Protein AF-0000000080667801 (afdb_homodimer)

Foldseek 3Di:
DPPPPPPPPPPPPVPVLPQPPDDWDKDKDADPQAADAEEEEEEDPDDDPVVCVVVQHVCCVVVSHMYIYTDDPPPPPDDPPDPDDLVNLLSNVLSVLVVVCVVRVHQAHAYEAEASRLSSVVVQCPPPVRVSRHPHYHYDPPVPPPPPPDDD/DPPPPPPPPPPPPVPVLPQPPDDWDKDKDDDPQAADAEEEEEEDPPDDPVVCVVVQHVCCVVVSHMYIYTDDPPPPPDDPPDPDDLVNLLSNVLSVLVVVCVVRVHQAHAYEAEASRLSSVVVQCPPPVRVSRHDHYHYPPPVPPPPPPPDD

Radius of gyration: 24.2 Å; Cα contacts (8 Å, |Δi|>4): 519; chains: 2; bounding box: 59×119×54 Å

InterPro domains:
  IPR000073 Alpha/beta hydrolase fold-1 [PF00561] (38-138)
  IPR029058 Alpha/Beta hydrolase fold [G3DSA:3.40.50.1820] (22-151)
  IPR029058 Alpha/Beta hydrolase fold [SSF53474] (34-144)

pLDDT: mean 75.79, std 24.92, range [27.0, 98.62]

Organism: Caenorhabditis japonica (NCBI:txid281687)

Nearest PDB structures (foldseek):
  1q0z-assembly1_A  TM=7.698E-01  e=1.965E-04  Streptomyces purpurascens
  4g9e-assembly2_B  TM=6.525E-01  e=6.883E-04  Ochrobactrum sp. T63
  4i3f-assembly1_A  TM=6.743E-01  e=1.167E-03  Cycloclasticus sp. P1
  4g8b-assembly2_B  TM=6.983E-01  e=4.088E-03  Ochrobactrum sp. T63
  5f2h-assembly1_B  TM=5.928E-01  e=5.725E-02  Bacillus cereus ATCC 10987

Solvent-accessible surface area (backbone atoms only — not comparable to full-atom values): 17058 Å² total; per-residue (Å²): 136,84,82,76,80,74,75,77,75,72,74,73,69,74,66,73,75,70,52,43,88,55,62,58,44,24,42,37,25,50,41,82,77,39,45,74,65,30,37,39,37,30,57,30,90,79,66,56,67,68,55,48,51,52,51,37,45,52,48,18,64,74,69,36,13,35,22,36,37,48,46,64,79,66,67,55,84,58,76,76,63,70,87,73,50,55,70,57,52,23,44,40,47,49,23,45,50,54,31,51,27,63,46,69,70,34,81,36,29,30,41,34,12,28,39,62,17,22,56,23,48,49,55,35,57,70,33,79,92,49,30,75,42,50,72,44,81,45,73,44,65,61,70,73,67,82,65,81,72,75,79,127,136,85,80,76,78,73,75,77,74,72,74,71,68,75,66,72,74,69,51,42,88,53,64,58,45,21,42,38,24,51,41,81,76,40,45,74,64,31,37,37,37,30,56,30,89,80,67,55,67,70,56,48,50,54,52,36,45,52,48,18,66,75,70,35,13,34,23,36,37,48,47,64,80,65,67,55,85,57,76,76,62,70,86,74,51,55,70,56,52,22,43,40,47,48,24,46,49,52,29,52,26,61,46,70,69,35,82,36,30,30,42,34,12,27,38,62,17,20,55,22,49,48,55,35,57,69,32,78,93,49,29,76,43,51,73,44,82,46,73,41,68,59,69,73,66,82,64,78,73,73,78,126

Structure (mmCIF, N/CA/C/O backbone):
data_AF-0000000080667801-model_v1
#
loop_
_entity.id
_entity.type
_entity.pdbx_description
1 polymer 'AB hydrolase-1 domain-containing protein'
#
loop_
_atom_site.group_PDB
_atom_site.id
_atom_site.type_symbol
_atom_site.label_atom_id
_atom_site.label_alt_id
_atom_site.label_comp_id
_atom_site.label_asym_id
_atom_site.label_entity_id
_atom_site.label_seq_id
_atom_site.pdbx_PDB_ins_code
_atom_site.Cartn_x
_atom_site.Cartn_y
_atom_site.Cartn_z
_atom_site.occupancy
_atom_site.B_iso_or_equiv
_atom_site.auth_seq_id
_atom_site.auth_comp_id
_atom_site.auth_asym_id
_atom_site.auth_atom_id
_atom_site.pdbx_PDB_model_num
ATOM 1 N N . MET A 1 1 ? -39.688 53.406 8.328 1 28.39 1 MET A N 1
ATOM 2 C CA . MET A 1 1 ? -38.938 53.062 7.129 1 28.39 1 MET A CA 1
ATOM 3 C C . MET A 1 1 ? -38.062 51.812 7.379 1 28.39 1 MET A C 1
ATOM 5 O O . MET A 1 1 ? -37.125 51.844 8.141 1 28.39 1 MET A O 1
ATOM 9 N N . ASN A 1 2 ? -38.656 50.5 7.465 1 28 2 ASN A N 1
ATOM 10 C CA . ASN A 1 2 ? -38.375 49.156 7.902 1 28 2 ASN A CA 1
ATOM 11 C C . ASN A 1 2 ? -37.344 48.469 7.02 1 28 2 ASN A C 1
ATOM 13 O O . ASN A 1 2 ? -37.594 48.188 5.852 1 28 2 ASN A O 1
ATOM 17 N N . SER A 1 3 ? -36.031 48.969 6.973 1 34.16 3 SER A N 1
ATOM 18 C CA . SER A 1 3 ? -34.938 48.562 6.117 1 34.16 3 SER A CA 1
ATOM 19 C C . SER A 1 3 ? -34.75 47.031 6.145 1 34.16 3 SER A C 1
ATOM 21 O O . SER A 1 3 ? -34.656 46.438 7.215 1 34.16 3 SER A O 1
ATOM 23 N N . GLY A 1 4 ? -35.406 46.219 5.266 1 29.61 4 GLY A N 1
ATOM 24 C CA . GLY A 1 4 ? -35.438 44.812 4.93 1 29.61 4 GLY A CA 1
ATOM 25 C C . GLY A 1 4 ? -34.062 44.219 4.742 1 29.61 4 GLY A C 1
ATOM 26 O O . GLY A 1 4 ? -33.344 44.594 3.834 1 29.61 4 GLY A O 1
ATOM 27 N N . PHE A 1 5 ? -33.281 43.875 5.816 1 30.36 5 PHE A N 1
ATOM 28 C CA . PHE A 1 5 ? -32 43.188 5.871 1 30.36 5 PHE A CA 1
ATOM 29 C C . PHE A 1 5 ? -32.031 41.969 4.961 1 30.36 5 PHE A C 1
ATOM 31 O O . PHE A 1 5 ? -32.688 40.969 5.258 1 30.36 5 PHE A O 1
ATOM 38 N N . LEU A 1 6 ? -32.156 42.125 3.631 1 29.33 6 LEU A N 1
ATOM 39 C CA . LEU A 1 6 ? -32.031 41.062 2.639 1 29.33 6 LEU A CA 1
ATOM 40 C C . LEU A 1 6 ? -30.797 40.219 2.91 1 29.33 6 LEU A C 1
ATOM 42 O O . LEU A 1 6 ? -29.672 40.688 2.818 1 29.33 6 LEU A O 1
ATOM 46 N N . LYS A 1 7 ? -30.906 39.281 3.879 1 28.34 7 LYS A N 1
ATOM 47 C CA . LYS A 1 7 ? -29.969 38.219 4.172 1 28.34 7 LYS A CA 1
ATOM 48 C C . LYS A 1 7 ? -29.5 37.531 2.891 1 28.34 7 LYS A C 1
ATOM 50 O O . LYS A 1 7 ? -30.328 37 2.135 1 28.34 7 LYS A O 1
ATOM 55 N N . PHE A 1 8 ? -28.547 38.062 2.121 1 28.03 8 PHE A N 1
ATOM 56 C CA . PHE A 1 8 ? -27.812 37.375 1.062 1 28.03 8 PHE A CA 1
ATOM 57 C C . PHE A 1 8 ? -27.438 35.969 1.498 1 28.03 8 PHE A C 1
ATOM 59 O O . PHE A 1 8 ? -26.578 35.781 2.369 1 28.03 8 PHE A O 1
ATOM 66 N N . ALA A 1 9 ? -28.312 35 1.589 1 27.8 9 ALA A N 1
ATOM 67 C CA . ALA A 1 9 ? -28.062 33.562 1.711 1 27.8 9 ALA A CA 1
ATOM 68 C C . ALA A 1 9 ? -26.953 33.125 0.754 1 27.8 9 ALA A C 1
ATOM 70 O O . ALA A 1 9 ? -27.109 33.219 -0.466 1 27.8 9 ALA A O 1
ATOM 71 N N . LYS A 1 10 ? -25.719 33.5 1.016 1 31.14 10 LYS A N 1
ATOM 72 C CA . LYS A 1 10 ? -24.578 32.906 0.325 1 31.14 10 LYS A CA 1
ATOM 73 C C . LYS A 1 10 ? -24.828 31.438 0.009 1 31.14 10 LYS A C 1
ATOM 75 O O . LYS A 1 10 ? -25.188 30.656 0.891 1 31.14 10 LYS A O 1
ATOM 80 N N . ARG A 1 11 ? -25.328 31.109 -1.112 1 29.7 11 ARG A N 1
ATOM 81 C CA . ARG A 1 11 ? -25.344 29.781 -1.724 1 29.7 11 ARG A CA 1
ATOM 82 C C . ARG A 1 11 ? -24.078 29 -1.395 1 29.7 11 ARG A C 1
ATOM 84 O O . ARG A 1 11 ? -22.984 29.391 -1.82 1 29.7 11 ARG A O 1
ATOM 91 N N . LEU A 1 12 ? -23.859 28.609 -0.179 1 32.84 12 LEU A N 1
ATOM 92 C CA . LEU A 1 12 ? -22.859 27.594 0.093 1 32.84 12 LEU A CA 1
ATOM 93 C C . LEU A 1 12 ? -22.828 26.547 -1.019 1 32.84 12 LEU A C 1
ATOM 95 O O . LEU A 1 12 ? -23.781 25.781 -1.187 1 32.84 12 LEU A O 1
ATOM 99 N N . SER A 1 13 ? -22.531 27.016 -2.25 1 32.41 13 SER A N 1
ATOM 100 C CA . SER A 1 13 ? -22.219 26.016 -3.26 1 32.41 13 SER A CA 1
ATOM 101 C C . SER A 1 13 ? -21.594 24.766 -2.629 1 32.41 13 SER A C 1
ATOM 103 O O . SER A 1 13 ? -20.609 24.875 -1.889 1 32.41 13 SER A O 1
ATOM 105 N N . SER A 1 14 ? -22.328 23.922 -2.166 1 34.75 14 SER A N 1
ATOM 106 C CA . SER A 1 14 ? -21.938 22.547 -1.864 1 34.75 14 SER A CA 1
ATOM 107 C C . SER A 1 14 ? -20.875 22.062 -2.828 1 34.75 14 SER A C 1
ATOM 109 O O . SER A 1 14 ? -21.156 21.766 -3.99 1 34.75 14 SER A O 1
ATOM 111 N N . THR A 1 15 ? -19.812 22.844 -3.125 1 33.62 15 THR A N 1
ATOM 112 C CA . THR A 1 15 ? -18.688 22.234 -3.824 1 33.62 15 THR A CA 1
ATOM 113 C C . THR A 1 15 ? -18.516 20.781 -3.406 1 33.62 15 THR A C 1
ATOM 115 O O . THR A 1 15 ? -18.312 20.484 -2.227 1 33.62 15 THR A O 1
ATOM 118 N N . SER A 1 16 ? -19.359 19.953 -3.818 1 37.72 16 SER A N 1
ATOM 119 C CA . SER A 1 16 ? -19.109 18.516 -3.818 1 37.72 16 SER A CA 1
ATOM 120 C C . SER A 1 16 ? -17.609 18.234 -3.859 1 37.72 16 SER A C 1
ATOM 122 O O . SER A 1 16 ? -16.922 18.609 -4.812 1 37.72 16 SER A O 1
ATOM 124 N N . ASN A 1 17 ? -16.844 18.641 -2.803 1 41.16 17 ASN A N 1
ATOM 125 C CA . ASN A 1 17 ? -15.422 18.484 -2.557 1 41.16 17 ASN A CA 1
ATOM 126 C C . ASN A 1 17 ? -14.844 17.297 -3.336 1 41.16 17 ASN A C 1
ATOM 128 O O . ASN A 1 17 ? -15.141 16.141 -3.021 1 41.16 17 ASN A O 1
ATOM 132 N N . CYS A 1 18 ? -14.875 17.375 -4.648 1 39.19 18 CYS A N 1
ATOM 133 C CA . CYS A 1 18 ? -14.195 16.453 -5.551 1 39.19 18 CYS A CA 1
ATOM 134 C C . CYS A 1 18 ? -12.875 15.984 -4.953 1 39.19 18 CYS A C 1
ATOM 136 O O . CYS A 1 18 ? -11.898 16.734 -4.93 1 39.19 18 CYS A O 1
ATOM 138 N N . ALA A 1 19 ? -12.984 15.344 -3.812 1 47.56 19 ALA A N 1
ATOM 139 C CA . ALA A 1 19 ? -11.766 14.688 -3.352 1 47.56 19 ALA A CA 1
ATOM 140 C C . ALA A 1 19 ? -10.828 14.391 -4.52 1 47.56 19 ALA A C 1
ATOM 142 O O . ALA A 1 19 ? -11.281 14.07 -5.621 1 47.56 19 ALA A O 1
ATOM 143 N N . SER A 1 20 ? -9.68 15.164 -4.539 1 52.84 20 SER A N 1
ATOM 144 C CA . SER A 1 20 ? -8.641 14.938 -5.535 1 52.84 20 SER A CA 1
ATOM 145 C C . SER A 1 20 ? -8.633 13.484 -6.004 1 52.84 20 SER A C 1
ATOM 147 O O . SER A 1 20 ? -8.82 12.57 -5.199 1 52.84 20 SER A O 1
ATOM 149 N N . SER A 1 21 ? -9.078 13.242 -7.277 1 62.69 21 SER A N 1
ATOM 150 C CA . SER A 1 21 ? -8.969 11.977 -8 1 62.69 21 SER A CA 1
ATOM 151 C C . SER A 1 21 ? -7.523 11.492 -8.047 1 62.69 21 SER A C 1
ATOM 153 O O . SER A 1 21 ? -7.23 10.453 -8.648 1 62.69 21 SER A O 1
ATOM 155 N N . MET A 1 22 ? -6.648 12.297 -7.234 1 74.75 22 MET A N 1
ATOM 156 C CA . MET A 1 22 ? -5.23 11.969 -7.352 1 74.75 22 MET A CA 1
ATOM 157 C C . MET A 1 22 ? -4.918 10.656 -6.645 1 74.75 22 MET A C 1
ATOM 159 O O . MET A 1 22 ? -5.387 10.422 -5.531 1 74.75 22 MET A O 1
ATOM 163 N N . MET A 1 23 ? -4.23 9.883 -7.344 1 84.06 23 MET A N 1
ATOM 164 C CA . MET A 1 23 ? -3.746 8.625 -6.785 1 84.06 23 MET A CA 1
ATOM 165 C C . MET A 1 23 ? -2.336 8.781 -6.227 1 84.06 23 MET A C 1
ATOM 167 O O . MET A 1 23 ? -1.404 9.102 -6.969 1 84.06 23 MET A O 1
ATOM 171 N N . LEU A 1 24 ? -2.266 8.664 -4.938 1 86.25 24 LEU A N 1
ATOM 172 C CA . LEU A 1 24 ? -0.949 8.734 -4.312 1 86.25 24 LEU A CA 1
ATOM 173 C C . LEU A 1 24 ? -0.361 7.34 -4.121 1 86.25 24 LEU A C 1
ATOM 175 O O . LEU A 1 24 ? -0.959 6.496 -3.451 1 86.25 24 LEU A O 1
ATOM 179 N N . ALA A 1 25 ? 0.766 7.199 -4.723 1 88.56 25 ALA A N 1
ATOM 180 C CA . ALA A 1 25 ? 1.498 5.965 -4.449 1 88.56 25 ALA A CA 1
ATOM 181 C C . ALA A 1 25 ? 1.886 5.871 -2.979 1 88.56 25 ALA A C 1
ATOM 183 O O . ALA A 1 25 ? 2.162 6.887 -2.338 1 88.56 25 ALA A O 1
ATOM 184 N N . ASN A 1 26 ? 1.878 4.637 -2.516 1 91.5 26 ASN A N 1
ATOM 185 C CA . ASN A 1 26 ? 2.197 4.469 -1.103 1 91.5 26 ASN A CA 1
ATOM 186 C C . ASN A 1 26 ? 2.799 3.094 -0.821 1 91.5 26 ASN A C 1
ATOM 188 O O . ASN A 1 26 ? 2.473 2.119 -1.5 1 91.5 26 ASN A O 1
ATOM 192 N N . LEU A 1 27 ? 3.666 3.111 0.13 1 92 27 LEU A N 1
ATOM 193 C CA . LEU A 1 27 ? 4.082 1.852 0.734 1 92 27 LEU A CA 1
ATOM 194 C C . LEU A 1 27 ? 3.084 1.402 1.797 1 92 27 LEU A C 1
ATOM 196 O O . LEU A 1 27 ? 2.76 2.164 2.711 1 92 27 LEU A O 1
ATOM 200 N N . THR A 1 28 ? 2.615 0.18 1.631 1 95.69 28 THR A N 1
ATOM 201 C CA . THR A 1 28 ? 1.597 -0.337 2.539 1 95.69 28 THR A CA 1
ATOM 202 C C . THR A 1 28 ? 2.119 -1.55 3.303 1 95.69 28 THR A C 1
ATOM 204 O O . THR A 1 28 ? 2.793 -2.408 2.729 1 95.69 28 THR A O 1
ATOM 207 N N . PHE A 1 29 ? 1.73 -1.594 4.613 1 95.12 29 PHE A N 1
ATOM 208 C CA . PHE A 1 29 ? 2.094 -2.674 5.523 1 95.12 29 PHE A CA 1
ATOM 209 C C . PHE A 1 29 ? 0.868 -3.186 6.27 1 95.12 29 PHE A C 1
ATOM 211 O O . PHE A 1 29 ? 0.166 -2.414 6.926 1 95.12 29 PHE A O 1
ATOM 218 N N . GLY A 1 30 ? 0.629 -4.477 6.145 1 94.19 30 GLY A N 1
ATOM 219 C CA . GLY A 1 30 ? -0.473 -5.133 6.828 1 94.19 30 GLY A CA 1
ATOM 220 C C . GLY A 1 30 ? -0.584 -6.609 6.492 1 94.19 30 GLY A C 1
ATOM 221 O O . GLY A 1 30 ? 0.087 -7.098 5.582 1 94.19 30 GLY A O 1
ATOM 222 N N . ASN A 1 31 ? -1.318 -7.27 7.273 1 93.75 31 ASN A N 1
ATOM 223 C CA . ASN A 1 31 ? -1.649 -8.672 7.047 1 93.75 31 ASN A CA 1
ATOM 224 C C . ASN A 1 31 ? -3.025 -9.023 7.609 1 93.75 31 ASN A C 1
ATOM 226 O O . ASN A 1 31 ? -3.795 -8.133 7.973 1 93.75 31 ASN A O 1
ATOM 230 N N . MET A 1 32 ? -3.318 -10.312 7.648 1 93.62 32 MET A N 1
ATOM 231 C CA . MET A 1 32 ? -4.656 -10.773 8.008 1 93.62 32 MET A CA 1
ATOM 232 C C . MET A 1 32 ? -4.988 -10.406 9.445 1 93.62 32 MET A C 1
ATOM 234 O O . MET A 1 32 ? -6.16 -10.367 9.828 1 93.62 32 MET A O 1
ATOM 238 N N . ARG A 1 33 ? -3.971 -10.148 10.195 1 93.25 33 ARG A N 1
ATOM 239 C CA . ARG A 1 33 ? -4.188 -9.883 11.609 1 93.25 33 ARG A CA 1
ATOM 240 C C . ARG A 1 33 ? -4.289 -8.391 11.883 1 93.25 33 ARG A C 1
ATOM 242 O O . ARG A 1 33 ? -4.641 -7.973 12.992 1 93.25 33 ARG A O 1
ATOM 249 N N . SER A 1 34 ? -3.889 -7.594 10.898 1 95.56 34 SER A N 1
ATOM 250 C CA . SER A 1 34 ? -3.943 -6.148 11.078 1 95.56 34 SER A CA 1
ATOM 251 C C . SER A 1 34 ? -5.375 -5.672 11.305 1 95.56 34 SER A C 1
ATOM 253 O O . SER A 1 34 ? -6.281 -6.055 10.562 1 95.56 34 SER A O 1
ATOM 255 N N . SER A 1 35 ? -5.566 -4.863 12.328 1 95.44 35 SER A N 1
ATOM 256 C CA . SER A 1 35 ? -6.883 -4.32 12.656 1 95.44 35 SER A CA 1
ATOM 257 C C . SER A 1 35 ? -6.766 -2.977 13.375 1 95.44 35 SER A C 1
ATOM 259 O O . SER A 1 35 ? -5.664 -2.557 13.734 1 95.44 35 SER A O 1
ATOM 261 N N . GLY A 1 36 ? -7.891 -2.305 13.469 1 96.62 36 GLY A N 1
ATOM 262 C CA . GLY A 1 36 ? -7.918 -1.048 14.203 1 96.62 36 GLY A CA 1
ATOM 263 C C . GLY A 1 36 ? -7.598 0.154 13.336 1 96.62 36 GLY A C 1
ATOM 264 O O . GLY A 1 36 ? -7.5 0.035 12.109 1 96.62 36 GLY A O 1
ATOM 265 N N . THR A 1 37 ? -7.492 1.35 13.984 1 98.44 37 THR A N 1
ATOM 266 C CA . THR A 1 37 ? -7.273 2.609 13.281 1 98.44 37 THR A CA 1
ATOM 267 C C . THR A 1 37 ? -5.93 2.6 12.555 1 98.44 37 THR A C 1
ATOM 269 O O . THR A 1 37 ? -4.883 2.439 13.18 1 98.44 37 THR A O 1
ATOM 272 N N . PRO A 1 38 ? -5.953 2.75 11.227 1 98.56 38 PRO A N 1
ATOM 273 C CA . PRO A 1 38 ? -4.691 2.736 10.477 1 98.56 38 PRO A CA 1
ATOM 274 C C . PRO A 1 38 ? -3.832 3.969 10.75 1 98.56 38 PRO A C 1
ATOM 276 O O . PRO A 1 38 ? -4.336 4.977 11.258 1 98.56 38 PRO A O 1
ATOM 279 N N . LEU A 1 39 ? -2.547 3.816 10.445 1 98.56 39 LEU A N 1
ATOM 280 C CA . LEU A 1 39 ? -1.574 4.898 10.562 1 98.56 39 LEU A CA 1
ATOM 281 C C . LEU A 1 39 ? -1.059 5.316 9.188 1 98.56 39 LEU A C 1
ATOM 283 O O . LEU A 1 39 ? -0.626 4.477 8.398 1 98.56 39 LEU A O 1
ATOM 287 N N . ILE A 1 40 ? -1.18 6.559 8.898 1 97.5 40 ILE A N 1
ATOM 288 C CA . ILE A 1 40 ? -0.621 7.125 7.68 1 97.5 40 ILE A CA 1
ATOM 289 C C . ILE A 1 40 ? 0.622 7.949 8.008 1 97.5 40 ILE A C 1
ATOM 291 O O . ILE A 1 40 ? 0.573 8.844 8.859 1 97.5 40 ILE A O 1
ATOM 295 N N . LEU A 1 41 ? 1.717 7.586 7.348 1 95 41 LEU A N 1
ATOM 296 C CA . LEU A 1 41 ? 2.977 8.312 7.453 1 95 41 LEU A CA 1
ATOM 297 C C . LEU A 1 41 ? 3.182 9.227 6.25 1 95 41 LEU A C 1
ATOM 299 O O . LEU A 1 41 ? 3.215 8.766 5.109 1 95 41 LEU A O 1
ATOM 303 N N . VAL A 1 42 ? 3.279 10.477 6.492 1 92.19 42 VAL A N 1
ATOM 304 C CA . VAL A 1 42 ? 3.559 11.469 5.457 1 92.19 42 VAL A CA 1
ATOM 305 C C . VAL A 1 42 ? 4.988 11.984 5.609 1 92.19 42 VAL A C 1
ATOM 307 O O . VAL A 1 42 ? 5.25 12.859 6.445 1 92.19 42 VAL A O 1
ATOM 310 N N . PRO A 1 43 ? 5.773 11.383 4.758 1 85.75 43 PRO A N 1
ATOM 311 C CA . PRO A 1 43 ? 7.188 11.719 4.934 1 85.75 43 PRO A CA 1
ATOM 312 C C . PRO A 1 43 ? 7.527 13.117 4.426 1 85.75 43 PRO A C 1
ATOM 314 O O . PRO A 1 43 ? 6.758 13.703 3.664 1 85.75 43 PRO A O 1
ATOM 317 N N . GLY A 1 44 ? 8.617 13.68 4.973 1 77.31 44 GLY A N 1
ATOM 318 C CA . GLY A 1 44 ? 9.188 14.891 4.41 1 77.31 44 GLY A CA 1
ATOM 319 C C . GLY A 1 44 ? 10.078 14.625 3.213 1 77.31 44 GLY A C 1
ATOM 320 O O . GLY A 1 44 ? 9.984 13.57 2.582 1 77.31 44 GLY A O 1
ATOM 321 N N . LEU A 1 45 ? 10.75 15.625 2.684 1 62.91 45 LEU A N 1
ATOM 322 C CA . LEU A 1 45 ? 11.578 15.602 1.484 1 62.91 45 LEU A CA 1
ATOM 323 C C . LEU A 1 45 ? 12.75 14.641 1.653 1 62.91 45 LEU A C 1
ATOM 325 O O . LEU A 1 45 ? 13.25 14.086 0.672 1 62.91 45 LEU A O 1
ATOM 329 N N . PHE A 1 46 ? 13.211 14.344 2.844 1 58.47 46 PHE A N 1
ATOM 330 C CA . PHE A 1 46 ? 14.531 13.727 2.945 1 58.47 46 PHE A CA 1
ATOM 331 C C . PHE A 1 46 ? 14.414 12.273 3.385 1 58.47 46 PHE A C 1
ATOM 333 O O . PHE A 1 46 ? 15.43 11.586 3.537 1 58.47 46 PHE A O 1
ATOM 340 N N . GLY A 1 47 ? 13.297 11.695 3.434 1 59 47 GLY A N 1
ATOM 341 C CA . GLY A 1 47 ? 13.32 10.305 3.857 1 59 47 GLY A CA 1
ATOM 342 C C . GLY A 1 47 ? 13.5 9.336 2.707 1 59 47 GLY A C 1
ATOM 343 O O . GLY A 1 47 ? 12.953 9.539 1.623 1 59 47 GLY A O 1
ATOM 344 N N . THR A 1 48 ? 14.617 8.375 2.912 1 63.91 48 THR A N 1
ATOM 345 C CA . THR A 1 48 ? 14.789 7.336 1.898 1 63.91 48 THR A CA 1
ATOM 346 C C . THR A 1 48 ? 13.688 6.285 2.012 1 63.91 48 THR A C 1
ATOM 348 O O . THR A 1 48 ? 13.156 6.051 3.1 1 63.91 48 THR A O 1
ATOM 351 N N . LYS A 1 49 ? 13.32 5.746 0.929 1 67 49 LYS A N 1
ATOM 352 C CA . LYS A 1 49 ? 12.312 4.699 0.827 1 67 49 LYS A CA 1
ATOM 353 C C . LYS A 1 49 ? 12.648 3.527 1.747 1 67 49 LYS A C 1
ATOM 355 O O . LYS A 1 49 ? 11.758 2.979 2.406 1 67 49 LYS A O 1
ATOM 360 N N . GLU A 1 50 ? 13.875 3.156 1.798 1 70.56 50 GLU A N 1
ATOM 361 C CA . GLU A 1 50 ? 14.312 2.029 2.615 1 70.56 50 GLU A CA 1
ATOM 362 C C . GLU A 1 50 ? 14.016 2.271 4.094 1 70.56 50 GLU A C 1
ATOM 364 O O . GLU A 1 50 ? 13.641 1.345 4.816 1 70.56 50 GLU A O 1
ATOM 369 N N . ASN A 1 51 ? 14.156 3.475 4.422 1 78 51 ASN A N 1
ATOM 370 C CA . ASN A 1 51 ? 13.883 3.818 5.812 1 78 51 ASN A CA 1
ATOM 371 C C . ASN A 1 51 ? 12.398 3.691 6.141 1 78 51 ASN A C 1
ATOM 373 O O . ASN A 1 51 ? 12.031 3.154 7.188 1 78 51 ASN A O 1
ATOM 377 N N . TRP A 1 52 ? 11.68 3.996 5.184 1 81.5 52 TRP A N 1
ATOM 378 C CA . TRP A 1 52 ? 10.242 3.973 5.445 1 81.5 52 TRP A CA 1
ATOM 379 C C . TRP A 1 52 ? 9.703 2.545 5.426 1 81.5 52 TRP A C 1
ATOM 381 O O . TRP A 1 52 ? 8.758 2.223 6.145 1 81.5 52 TRP A O 1
ATOM 391 N N . ILE A 1 53 ? 10.391 1.729 4.695 1 83.06 53 ILE A N 1
ATOM 392 C CA . ILE A 1 53 ? 9.992 0.326 4.699 1 83.06 53 ILE A CA 1
ATOM 393 C C . ILE A 1 53 ? 10.242 -0.278 6.078 1 83.06 53 ILE A C 1
ATOM 395 O O . ILE A 1 53 ? 9.367 -0.932 6.648 1 83.06 53 ILE A O 1
ATOM 399 N N . ARG A 1 54 ? 11.383 -0.028 6.574 1 85.88 54 ARG A N 1
ATOM 400 C CA . ARG A 1 54 ? 11.711 -0.566 7.891 1 85.88 54 ARG A CA 1
ATOM 401 C C . ARG A 1 54 ? 10.781 -0.005 8.961 1 85.88 54 ARG A C 1
ATOM 403 O O . ARG A 1 54 ? 10.219 -0.757 9.758 1 85.88 54 ARG A O 1
ATOM 410 N N . VAL A 1 55 ? 10.664 1.233 9.008 1 89.12 55 VAL A N 1
ATOM 411 C CA . VAL A 1 55 ? 9.852 1.916 10.008 1 89.12 55 VAL A CA 1
ATOM 412 C C . VAL A 1 55 ? 8.391 1.479 9.875 1 89.12 55 VAL A C 1
ATOM 414 O O . VAL A 1 55 ? 7.742 1.161 10.875 1 89.12 55 VAL A O 1
ATOM 417 N N . GLY A 1 56 ? 7.887 1.458 8.625 1 92.81 56 GLY A N 1
ATOM 418 C CA . GLY A 1 56 ? 6.504 1.067 8.391 1 92.81 56 GLY A CA 1
ATOM 419 C C . GLY A 1 56 ? 6.199 -0.347 8.844 1 92.81 56 GLY A C 1
ATOM 420 O O . GLY A 1 56 ? 5.176 -0.591 9.484 1 92.81 56 GLY A O 1
ATOM 421 N N . LYS A 1 57 ? 7.094 -1.187 8.531 1 90.56 57 LYS A N 1
ATOM 422 C CA . LYS A 1 57 ? 6.926 -2.582 8.922 1 90.56 57 LYS A CA 1
ATOM 423 C C . LYS A 1 57 ? 6.918 -2.729 10.438 1 90.56 57 LYS A C 1
ATOM 425 O O . LYS A 1 57 ? 6.051 -3.398 11 1 90.56 57 LYS A O 1
ATOM 430 N N . GLU A 1 58 ? 7.891 -2.133 11.062 1 93 58 GLU A N 1
ATOM 431 C CA . GLU A 1 58 ? 8.008 -2.209 12.516 1 93 58 GLU A CA 1
ATOM 432 C C . GLU A 1 58 ? 6.777 -1.621 13.203 1 93 58 GLU A C 1
ATOM 434 O O . GLU A 1 58 ? 6.246 -2.207 14.148 1 93 58 GLU A O 1
ATOM 439 N N . LEU A 1 59 ? 6.316 -0.548 12.758 1 95.75 59 LEU A N 1
ATOM 440 C CA . LEU A 1 59 ? 5.152 0.099 13.352 1 95.75 59 LEU A CA 1
ATOM 441 C C . LEU A 1 59 ? 3.904 -0.757 13.172 1 95.75 59 LEU A C 1
ATOM 443 O O . LEU A 1 59 ? 3.098 -0.889 14.094 1 95.75 59 LEU A O 1
ATOM 447 N N . SER A 1 60 ? 3.752 -1.274 11.961 1 96.25 60 SER A N 1
ATOM 448 C CA . SER A 1 60 ? 2.594 -2.123 11.711 1 96.25 60 SER A CA 1
ATOM 449 C C . SER A 1 60 ? 2.584 -3.338 12.633 1 96.25 60 SER A C 1
ATOM 451 O O . SER A 1 60 ? 1.541 -3.697 13.18 1 96.25 60 SER A O 1
ATOM 453 N N . GLN A 1 61 ? 3.74 -3.895 12.82 1 93.25 61 GLN A N 1
ATOM 454 C CA . GLN A 1 61 ? 3.861 -5.07 13.68 1 93.25 61 GLN A CA 1
ATOM 455 C C . GLN A 1 61 ? 3.609 -4.715 15.141 1 93.25 61 GLN A C 1
ATOM 457 O O . GLN A 1 61 ? 2.893 -5.434 15.844 1 93.25 61 GLN A O 1
ATOM 462 N N . ARG A 1 62 ? 4.145 -3.637 15.594 1 95.19 62 ARG A N 1
ATOM 463 C CA . ARG A 1 62 ? 4.047 -3.248 17 1 95.19 62 ARG A CA 1
ATOM 464 C C . ARG A 1 62 ? 2.641 -2.77 17.344 1 95.19 62 ARG A C 1
ATOM 466 O O . ARG A 1 62 ? 2.121 -3.066 18.422 1 95.19 62 ARG A O 1
ATOM 473 N N . LEU A 1 63 ? 2.023 -2.061 16.453 1 96.38 63 LEU A N 1
ATOM 474 C CA . LEU A 1 63 ? 0.729 -1.451 16.734 1 96.38 63 LEU A CA 1
ATOM 475 C C . LEU A 1 63 ? -0.409 -2.398 16.375 1 96.38 63 LEU A C 1
ATOM 477 O O . LEU A 1 63 ? -1.549 -2.199 16.797 1 96.38 63 LEU A O 1
ATOM 481 N N . GLY A 1 64 ? -0.112 -3.361 15.469 1 96.06 64 GLY A N 1
ATOM 482 C CA . GLY A 1 64 ? -1.127 -4.312 15.047 1 96.06 64 GLY A CA 1
ATOM 483 C C . GLY A 1 64 ? -2.127 -3.725 14.07 1 96.06 64 GLY A C 1
ATOM 484 O O . GLY A 1 64 ? -3.227 -4.254 13.906 1 96.06 64 GLY A O 1
ATOM 485 N N . CYS A 1 65 ? -1.859 -2.645 13.477 1 97.5 65 CYS A N 1
ATOM 486 C CA . CYS A 1 65 ? -2.73 -1.98 12.508 1 97.5 65 CYS A CA 1
ATOM 487 C C . CYS A 1 65 ? -2.035 -1.829 11.164 1 97.5 65 CYS A C 1
ATOM 489 O O . CYS A 1 65 ? -0.828 -2.057 11.055 1 97.5 65 CYS A O 1
ATOM 491 N N . MET A 1 66 ? -2.818 -1.534 10.117 1 97.75 66 MET A N 1
ATOM 492 C CA . MET A 1 66 ? -2.219 -1.229 8.82 1 97.75 66 MET A CA 1
ATOM 493 C C . MET A 1 66 ? -1.49 0.111 8.859 1 97.75 66 MET A C 1
ATOM 495 O O . MET A 1 66 ? -1.946 1.051 9.516 1 97.75 66 MET A O 1
ATOM 499 N N . VAL A 1 67 ? -0.351 0.173 8.195 1 97.81 67 VAL A N 1
ATOM 500 C CA . VAL A 1 67 ? 0.441 1.393 8.078 1 97.81 67 VAL A CA 1
ATOM 501 C C . VAL A 1 67 ? 0.642 1.734 6.602 1 97.81 67 VAL A C 1
ATOM 503 O O . VAL A 1 67 ? 0.94 0.855 5.789 1 97.81 67 VAL A O 1
ATOM 506 N N . PHE A 1 68 ? 0.416 2.961 6.266 1 96.56 68 PHE A N 1
ATOM 507 C CA . PHE A 1 68 ? 0.578 3.504 4.922 1 96.56 68 PHE A CA 1
ATOM 508 C C . PHE A 1 68 ? 1.617 4.617 4.906 1 96.56 68 PHE A C 1
ATOM 510 O O . PHE A 1 68 ? 1.477 5.613 5.621 1 96.56 68 PHE A O 1
ATOM 517 N N . ALA A 1 69 ? 2.682 4.5 4.172 1 93.81 69 ALA A N 1
ATOM 518 C CA . ALA A 1 69 ? 3.643 5.578 3.953 1 93.81 69 ALA A CA 1
ATOM 519 C C . ALA A 1 69 ? 3.469 6.195 2.568 1 93.81 69 ALA A C 1
ATOM 521 O O . ALA A 1 69 ? 3.756 5.555 1.555 1 93.81 69 ALA A O 1
ATOM 522 N N . VAL A 1 70 ? 3.047 7.441 2.539 1 91.88 70 VAL A N 1
ATOM 523 C CA . VAL A 1 70 ? 2.74 8.117 1.282 1 91.88 70 VAL A CA 1
ATOM 524 C C . VAL A 1 70 ? 4.035 8.516 0.579 1 91.88 70 VAL A C 1
ATOM 526 O O . VAL A 1 70 ? 4.969 9.008 1.217 1 91.88 70 VAL A O 1
ATOM 529 N N . GLU A 1 71 ? 4.031 8.141 -0.734 1 82.06 71 GLU A N 1
ATOM 530 C CA . GLU A 1 71 ? 5.16 8.602 -1.541 1 82.06 71 GLU A CA 1
ATOM 531 C C . GLU A 1 71 ? 4.918 10.008 -2.084 1 82.06 71 GLU A C 1
ATOM 533 O O . GLU A 1 71 ? 3.811 10.328 -2.523 1 82.06 71 GLU A O 1
ATOM 538 N N . ASN A 1 72 ? 5.91 10.859 -1.806 1 62.34 72 ASN A N 1
ATOM 539 C CA . ASN A 1 72 ? 5.766 12.227 -2.281 1 62.34 72 ASN A CA 1
ATOM 540 C C . ASN A 1 72 ? 5.555 12.281 -3.793 1 62.34 72 ASN A C 1
ATOM 542 O O . ASN A 1 72 ? 6.082 11.438 -4.523 1 62.34 72 ASN A O 1
ATOM 546 N N . ARG A 1 73 ? 4.566 13.023 -4.215 1 57.16 73 ARG A N 1
ATOM 547 C CA . ARG A 1 73 ? 4.184 13.242 -5.605 1 57.16 73 ARG A CA 1
ATOM 548 C C . ARG A 1 73 ? 5.41 13.297 -6.512 1 57.16 73 ARG A C 1
ATOM 550 O O . ARG A 1 73 ? 5.367 12.82 -7.648 1 57.16 73 ARG A O 1
ATOM 557 N N . ASN A 1 74 ? 6.453 14.086 -6.02 1 51.56 74 ASN A N 1
ATOM 558 C CA . ASN A 1 74 ? 7.539 14.516 -6.891 1 51.56 74 ASN A CA 1
ATOM 559 C C . ASN A 1 74 ? 8.555 13.398 -7.117 1 51.56 74 ASN A C 1
ATOM 561 O O . ASN A 1 74 ? 9.469 13.539 -7.934 1 51.56 74 ASN A O 1
ATOM 565 N N . HIS A 1 75 ? 8.516 12.492 -6.273 1 49.22 75 HIS A N 1
ATOM 566 C CA . HIS A 1 75 ? 9.617 11.57 -6.508 1 49.22 75 HIS A CA 1
ATOM 567 C C . HIS A 1 75 ? 9.375 10.719 -7.75 1 49.22 75 HIS A C 1
ATOM 569 O O . HIS A 1 75 ? 10.32 10.227 -8.367 1 49.22 75 HIS A O 1
ATOM 575 N N . GLY A 1 76 ? 8.211 10.195 -7.988 1 43.97 76 GLY A N 1
ATOM 576 C CA . GLY A 1 76 ? 8.172 9.516 -9.273 1 43.97 76 GLY A CA 1
ATOM 577 C C . GLY A 1 76 ? 8.312 10.461 -10.453 1 43.97 76 GLY A C 1
ATOM 578 O O . GLY A 1 76 ? 7.801 11.586 -10.422 1 43.97 76 GLY A O 1
ATOM 579 N N . GLY A 1 77 ? 9.359 10.133 -11.336 1 41.75 77 GLY A N 1
ATOM 580 C CA . GLY A 1 77 ? 9.914 10.805 -12.508 1 41.75 77 GLY A CA 1
ATOM 581 C C . GLY A 1 77 ? 9.078 11.984 -12.969 1 41.75 77 GLY A C 1
ATOM 582 O O . GLY A 1 77 ? 9.367 12.586 -14.008 1 41.75 77 GLY A O 1
ATOM 583 N N . SER A 1 78 ? 7.855 11.82 -12.891 1 42.12 78 SER A N 1
ATOM 584 C CA . SER A 1 78 ? 7.203 12.812 -13.742 1 42.12 78 SER A CA 1
ATOM 585 C C . SER A 1 78 ? 7.578 14.227 -13.328 1 42.12 78 SER A C 1
ATOM 587 O O . SER A 1 78 ? 8.195 14.43 -12.281 1 42.12 78 SER A O 1
ATOM 589 N N . SER A 1 79 ? 6.902 15.242 -13.992 1 41.78 79 SER A N 1
ATOM 590 C CA . SER A 1 79 ? 6.922 16.703 -14.141 1 41.78 79 SER A CA 1
ATOM 591 C C . SER A 1 79 ? 6.82 17.391 -12.789 1 41.78 79 SER A C 1
ATOM 593 O O . SER A 1 79 ? 6.016 17 -11.938 1 41.78 79 SER A O 1
ATOM 595 N N . MET A 1 80 ? 7.957 17.875 -12.242 1 42.03 80 MET A N 1
ATOM 596 C CA . MET A 1 80 ? 7.934 18.906 -11.219 1 42.03 80 MET A CA 1
ATOM 597 C C . MET A 1 80 ? 6.629 19.703 -11.273 1 42.03 80 MET A C 1
ATOM 599 O O . MET A 1 80 ? 6.406 20.469 -12.203 1 42.03 80 MET A O 1
ATOM 603 N N . ALA A 1 81 ? 5.621 19.078 -10.898 1 46.91 81 ALA A N 1
ATOM 604 C CA . ALA A 1 81 ? 4.52 20.016 -10.789 1 46.91 81 ALA A CA 1
ATOM 605 C C . ALA A 1 81 ? 4.977 21.328 -10.133 1 46.91 81 ALA A C 1
ATOM 607 O O . ALA A 1 81 ? 5.883 21.312 -9.297 1 46.91 81 ALA A O 1
ATOM 608 N N . PRO A 1 82 ? 4.594 22.406 -10.727 1 50.81 82 PRO A N 1
ATOM 609 C CA . PRO A 1 82 ? 4.887 23.641 -10.008 1 50.81 82 PRO A CA 1
ATOM 610 C C . PRO A 1 82 ? 4.781 23.5 -8.492 1 50.81 82 PRO A C 1
ATOM 612 O O . PRO A 1 82 ? 4.203 22.516 -8.008 1 50.81 82 PRO A O 1
ATOM 615 N N . SER A 1 83 ? 5.488 24.266 -7.656 1 55.28 83 SER A N 1
ATOM 616 C CA . SER A 1 83 ? 5.488 24.406 -6.207 1 55.28 83 SER A CA 1
ATOM 617 C C . SER A 1 83 ? 4.113 24.109 -5.617 1 55.28 83 SER A C 1
ATOM 619 O O . SER A 1 83 ? 3.133 24.781 -5.945 1 55.28 83 SER A O 1
ATOM 621 N N . MET A 1 84 ? 3.922 22.875 -5.324 1 67.44 84 MET A N 1
ATOM 622 C CA . MET A 1 84 ? 2.648 22.609 -4.656 1 67.44 84 MET A CA 1
ATOM 623 C C . MET A 1 84 ? 2.584 23.312 -3.307 1 67.44 84 MET A C 1
ATOM 625 O O . MET A 1 84 ? 3.537 23.25 -2.529 1 67.44 84 MET A O 1
ATOM 629 N N . SER A 1 85 ? 1.479 24.109 -3.24 1 82.5 85 SER A N 1
ATOM 630 C CA . SER A 1 85 ? 1.217 24.75 -1.954 1 82.5 85 SER A CA 1
ATOM 631 C C . SER A 1 85 ? 0.741 23.734 -0.92 1 82.5 85 SER A C 1
ATOM 633 O O . SER A 1 85 ? 0.335 22.625 -1.273 1 82.5 85 SER A O 1
ATOM 635 N N . TYR A 1 86 ? 0.912 23.984 0.297 1 82.81 86 TYR A N 1
ATOM 636 C CA . TYR A 1 86 ? 0.502 23.094 1.382 1 82.81 86 TYR A CA 1
ATOM 637 C C . TYR A 1 86 ? -0.993 22.812 1.316 1 82.81 86 TYR A C 1
ATOM 639 O O . TYR A 1 86 ? -1.423 21.672 1.525 1 82.81 86 TYR A O 1
ATOM 647 N N . PRO A 1 87 ? -1.844 23.812 0.904 1 85 87 PRO A N 1
ATOM 648 C CA . PRO A 1 87 ? -3.268 23.5 0.758 1 85 87 PRO A CA 1
ATOM 649 C C . PRO A 1 87 ? -3.529 22.453 -0.323 1 85 87 PRO A C 1
ATOM 651 O O . PRO A 1 87 ? -4.375 21.578 -0.142 1 85 87 PRO A O 1
ATOM 654 N N . GLU A 1 88 ? -2.785 22.5 -1.33 1 85.81 88 GLU A N 1
ATOM 655 C CA . GLU A 1 88 ? -2.953 21.516 -2.4 1 85.81 88 GLU A CA 1
ATOM 656 C C . GLU A 1 88 ? -2.496 20.141 -1.955 1 85.81 88 GLU A C 1
ATOM 658 O O . GLU A 1 88 ? -3.148 19.141 -2.258 1 85.81 88 GLU A O 1
ATOM 663 N N . MET A 1 89 ? -1.405 20.109 -1.275 1 86.75 89 MET A N 1
ATOM 664 C CA . MET A 1 89 ? -0.905 18.844 -0.747 1 86.75 89 MET A CA 1
ATOM 665 C C . MET A 1 89 ? -1.887 18.25 0.258 1 86.75 89 MET A C 1
ATOM 667 O O . MET A 1 89 ? -2.098 17.031 0.28 1 86.75 89 MET A O 1
ATOM 671 N N . ALA A 1 90 ? -2.508 19.125 1.057 1 90.12 90 ALA A N 1
ATOM 672 C CA . ALA A 1 90 ? -3.49 18.672 2.039 1 90.12 90 ALA A CA 1
ATOM 673 C C . ALA A 1 90 ? -4.715 18.062 1.356 1 90.12 90 ALA A C 1
ATOM 675 O O . ALA A 1 90 ? -5.238 17.047 1.796 1 90.12 90 ALA A O 1
ATOM 676 N N . GLU A 1 91 ? -5.141 18.656 0.301 1 90.06 91 GLU A N 1
ATOM 677 C CA . GLU A 1 91 ? -6.305 18.156 -0.425 1 90.06 91 GLU A CA 1
ATOM 678 C C . GLU A 1 91 ? -6.023 16.781 -1.024 1 90.06 91 GLU A C 1
ATOM 680 O O . GLU A 1 91 ? -6.871 15.883 -0.969 1 90.06 91 GLU A O 1
ATOM 685 N N . ASP A 1 92 ? -4.867 16.672 -1.605 1 89.94 92 ASP A N 1
ATOM 686 C CA . ASP A 1 92 ? -4.473 15.367 -2.111 1 89.94 92 ASP A CA 1
ATOM 687 C C . ASP A 1 92 ? -4.473 14.32 -0.995 1 89.94 92 ASP A C 1
ATOM 689 O O . ASP A 1 92 ? -4.934 13.195 -1.188 1 89.94 92 ASP A O 1
ATOM 693 N N . LEU A 1 93 ? -3.986 14.727 0.113 1 93.88 93 LEU A N 1
ATOM 694 C CA . LEU A 1 93 ? -3.906 13.828 1.256 1 93.88 93 LEU A CA 1
ATOM 695 C C . LEU A 1 93 ? -5.297 13.461 1.757 1 93.88 93 LEU A C 1
ATOM 697 O O . LEU A 1 93 ? -5.527 12.328 2.199 1 93.88 93 LEU A O 1
ATOM 701 N N . VAL A 1 94 ? -6.258 14.352 1.667 1 95 94 VAL A N 1
ATOM 702 C CA . VAL A 1 94 ? -7.629 14.062 2.07 1 95 94 VAL A CA 1
ATOM 703 C C . VAL A 1 94 ? -8.195 12.938 1.206 1 95 94 VAL A C 1
ATOM 705 O O . VAL A 1 94 ? -8.82 12.008 1.719 1 95 94 VAL A O 1
ATOM 708 N N . GLY A 1 95 ? -7.988 13.07 -0.1 1 94.25 95 GLY A N 1
ATOM 709 C CA . GLY A 1 95 ? -8.422 11.992 -0.98 1 94.25 95 GLY A CA 1
ATOM 710 C C . GLY A 1 95 ? -7.809 10.648 -0.624 1 94.25 95 GLY A C 1
ATOM 711 O O . GLY A 1 95 ? -8.492 9.625 -0.659 1 94.25 95 GLY A O 1
ATOM 712 N N . PHE A 1 96 ? -6.535 10.688 -0.282 1 95.06 96 PHE A N 1
ATOM 713 C CA . PHE A 1 96 ? -5.832 9.469 0.113 1 95.06 96 PHE A CA 1
ATOM 714 C C . PHE A 1 96 ? -6.41 8.906 1.405 1 95.06 96 PHE A C 1
ATOM 716 O O . PHE A 1 96 ? -6.645 7.703 1.515 1 95.06 96 PHE A O 1
ATOM 723 N N . ILE A 1 97 ? -6.656 9.742 2.332 1 97.12 97 ILE A N 1
ATOM 724 C CA . ILE A 1 97 ? -7.219 9.336 3.619 1 97.12 97 ILE A CA 1
ATOM 725 C C . ILE A 1 97 ? -8.586 8.695 3.408 1 97.12 97 ILE A C 1
ATOM 727 O O . ILE A 1 97 ? -8.891 7.66 4.004 1 97.12 97 ILE A O 1
ATOM 731 N N . ASP A 1 98 ? -9.398 9.266 2.623 1 96.88 98 ASP A N 1
ATOM 732 C CA . ASP A 1 98 ? -10.719 8.703 2.355 1 96.88 98 ASP A CA 1
ATOM 733 C C . ASP A 1 98 ? -10.617 7.312 1.738 1 96.88 98 ASP A C 1
ATOM 735 O O . ASP A 1 98 ? -11.398 6.422 2.064 1 96.88 98 ASP A O 1
ATOM 739 N N . TRP A 1 99 ? -9.711 7.184 0.874 1 96.12 99 TRP A N 1
ATOM 740 C CA . TRP A 1 99 ? -9.477 5.879 0.266 1 96.12 99 TRP A CA 1
ATOM 741 C C . TRP A 1 99 ? -9.031 4.863 1.312 1 96.12 99 TRP A C 1
ATOM 743 O O . TRP A 1 99 ? -9.516 3.73 1.337 1 96.12 99 TRP A O 1
ATOM 753 N N . VAL A 1 100 ? -8.102 5.238 2.189 1 97.56 100 VAL A N 1
ATOM 754 C CA . VAL A 1 100 ? -7.621 4.371 3.26 1 97.56 100 VAL A CA 1
ATOM 755 C C . VAL A 1 100 ? -8.789 3.975 4.164 1 97.56 100 VAL A C 1
ATOM 757 O O . VAL A 1 100 ? -8.906 2.811 4.559 1 97.56 100 VAL A O 1
ATOM 760 N N . ARG A 1 101 ? -9.633 4.898 4.492 1 97.31 101 ARG A N 1
ATOM 761 C CA . ARG A 1 101 ? -10.812 4.605 5.297 1 97.31 101 ARG A CA 1
ATOM 762 C C . ARG A 1 101 ? -11.703 3.576 4.613 1 97.31 101 ARG A C 1
ATOM 764 O O . ARG A 1 101 ? -12.211 2.654 5.258 1 97.31 101 ARG A O 1
ATOM 771 N N . LYS A 1 102 ? -11.844 3.762 3.365 1 95.5 102 LYS A N 1
ATOM 772 C CA . LYS A 1 102 ? -12.672 2.832 2.604 1 95.5 102 LYS A CA 1
ATOM 773 C C . LYS A 1 102 ? -12.109 1.416 2.66 1 95.5 102 LYS A C 1
ATOM 775 O O . LYS A 1 102 ? -12.82 0.468 2.988 1 95.5 102 LYS A O 1
ATOM 780 N N . ILE A 1 103 ? -10.844 1.252 2.4 1 94.31 103 ILE A N 1
ATOM 781 C CA . ILE A 1 103 ? -10.312 -0.096 2.229 1 94.31 103 ILE A CA 1
ATOM 782 C C . ILE A 1 103 ? -10.078 -0.736 3.596 1 94.31 103 ILE A C 1
ATOM 784 O O . ILE A 1 103 ? -10.016 -1.963 3.711 1 94.31 103 ILE A O 1
ATOM 788 N N . THR A 1 104 ? -9.914 0.035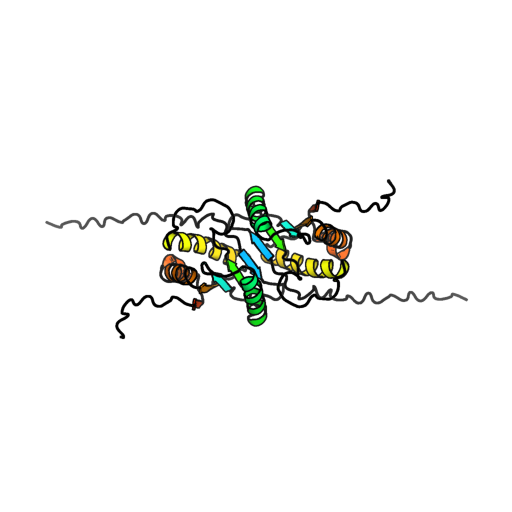 4.641 1 96.38 104 THR A N 1
ATOM 789 C CA . THR A 1 104 ? -9.711 -0.532 5.969 1 96.38 104 THR A CA 1
ATOM 790 C C . THR A 1 104 ? -11.047 -0.711 6.688 1 96.38 104 THR A C 1
ATOM 792 O O . THR A 1 104 ? -11.133 -1.449 7.672 1 96.38 104 THR A O 1
ATOM 795 N N . GLY A 1 105 ? -12.062 0.075 6.301 1 95.62 105 GLY A N 1
ATOM 796 C CA . GLY A 1 105 ? -13.352 0.065 6.98 1 95.62 105 GLY A CA 1
ATOM 797 C C . GLY A 1 105 ? -13.375 0.928 8.227 1 95.62 105 GLY A C 1
ATOM 798 O O . GLY A 1 105 ? -14.305 0.841 9.031 1 95.62 105 GLY A O 1
ATOM 799 N N . GLU A 1 106 ? -12.336 1.685 8.484 1 97.62 106 GLU A N 1
ATOM 800 C CA . GLU A 1 106 ? -12.227 2.533 9.664 1 97.62 106 GLU A CA 1
ATOM 801 C C . GLU A 1 106 ? -12.727 3.945 9.383 1 97.62 106 GLU A C 1
ATOM 803 O O . GLU A 1 106 ? -12.555 4.457 8.273 1 97.62 106 GLU A O 1
ATOM 808 N N . GLU A 1 107 ? -13.258 4.602 10.383 1 97.94 107 GLU A N 1
ATOM 809 C CA . GLU A 1 107 ? -13.828 5.934 10.203 1 97.94 107 GLU A CA 1
ATOM 810 C C . GLU A 1 107 ? -12.75 7.012 10.266 1 97.94 107 GLU A C 1
ATOM 812 O O . GLU A 1 107 ? -12.906 8.086 9.68 1 97.94 107 GLU A O 1
ATOM 817 N N . GLN A 1 108 ? -11.719 6.73 11.062 1 98.62 108 GLN A N 1
ATOM 818 C CA . GLN A 1 108 ? -10.641 7.699 11.273 1 98.62 108 GLN A CA 1
ATOM 819 C C . GLN A 1 108 ? -9.273 7.066 11.023 1 98.62 108 GLN A C 1
ATOM 821 O O . GLN A 1 108 ? -9.164 5.844 10.906 1 98.62 108 GLN A O 1
ATOM 826 N N . VAL A 1 109 ? -8.305 7.938 10.922 1 98.62 109 VAL A N 1
ATOM 827 C CA . VAL A 1 109 ? -6.926 7.492 10.773 1 98.62 109 VAL A CA 1
ATOM 828 C C . VAL A 1 109 ? -6.051 8.172 11.82 1 98.62 109 VAL A C 1
ATOM 830 O O . VAL A 1 109 ? -6.398 9.242 12.336 1 98.62 109 VAL A O 1
ATOM 833 N N . ASN A 1 110 ? -4.945 7.492 12.211 1 98.62 110 ASN A N 1
ATOM 834 C CA . ASN A 1 110 ? -3.809 8.172 12.82 1 98.62 110 ASN A CA 1
ATOM 835 C C . ASN A 1 110 ? -2.891 8.781 11.766 1 98.62 110 ASN A C 1
ATOM 837 O O . ASN A 1 110 ? -2.557 8.133 10.773 1 98.62 110 ASN A O 1
ATOM 841 N N . LEU A 1 111 ? -2.496 10 11.953 1 97.44 111 LEU A N 1
ATOM 842 C CA . LEU A 1 111 ? -1.769 10.742 10.93 1 97.44 111 LEU A CA 1
ATOM 843 C C . LEU A 1 111 ? -0.439 11.258 11.477 1 97.44 111 LEU A C 1
ATOM 845 O O . LEU A 1 111 ? -0.402 11.914 12.516 1 97.44 111 LEU A O 1
ATOM 849 N N . HIS A 1 112 ? 0.591 10.867 10.789 1 95.62 112 HIS A N 1
ATOM 850 C CA . HIS A 1 112 ? 1.94 11.312 11.125 1 95.62 112 HIS A CA 1
ATOM 851 C C . HIS A 1 112 ? 2.549 12.125 9.984 1 95.62 112 HIS A C 1
ATOM 853 O O . HIS A 1 112 ? 2.418 11.758 8.82 1 95.62 112 HIS A O 1
ATOM 859 N N . GLY A 1 113 ? 3.17 13.227 10.367 1 93 113 GLY A N 1
ATOM 860 C CA . GLY A 1 113 ? 3.881 14.039 9.398 1 93 113 GLY A CA 1
ATOM 861 C C . GLY A 1 113 ? 5.277 14.422 9.844 1 93 113 GLY A C 1
ATOM 862 O O . GLY A 1 113 ? 5.477 14.828 10.992 1 93 113 GLY A O 1
ATOM 863 N N . HIS A 1 114 ? 6.215 14.258 8.891 1 87.38 114 HIS A N 1
ATOM 864 C CA . HIS A 1 114 ? 7.602 14.633 9.141 1 87.38 114 HIS A CA 1
ATOM 865 C C . HIS A 1 114 ? 8.047 15.75 8.203 1 87.38 114 HIS A C 1
ATOM 867 O O . HIS A 1 114 ? 7.848 15.672 6.992 1 87.38 114 HIS A O 1
ATOM 873 N N . SER A 1 115 ? 8.711 16.812 8.742 1 85.62 115 SER A N 1
ATOM 874 C CA . SER A 1 115 ? 9.227 17.938 7.98 1 85.62 115 SER A CA 1
ATOM 875 C C . SER A 1 115 ? 8.141 18.578 7.125 1 85.62 115 SER A C 1
ATOM 877 O O . SER A 1 115 ? 7.105 19 7.645 1 85.62 115 SER A O 1
ATOM 879 N N . MET A 1 116 ? 8.227 18.578 5.848 1 84.12 116 MET A N 1
ATOM 880 C CA . MET A 1 116 ? 7.199 19.125 4.961 1 84.12 116 MET A CA 1
ATOM 881 C C . MET A 1 116 ? 5.875 18.391 5.145 1 84.12 116 MET A C 1
ATOM 883 O O . MET A 1 116 ? 4.805 19 5.066 1 84.12 116 MET A O 1
ATOM 887 N N . GLY A 1 117 ? 6.031 17.125 5.492 1 89.06 117 GLY A N 1
ATOM 888 C CA . GLY A 1 117 ? 4.84 16.359 5.805 1 89.06 117 GLY A CA 1
ATOM 889 C C . GLY A 1 117 ? 4.137 16.828 7.059 1 89.06 117 GLY A C 1
ATOM 890 O O . GLY A 1 117 ? 2.91 16.75 7.16 1 89.06 117 GLY A O 1
ATOM 891 N N . GLY A 1 118 ? 4.965 17.344 7.949 1 89.75 118 GLY A N 1
ATOM 892 C CA . GLY A 1 118 ? 4.387 17.906 9.156 1 89.75 118 GLY A CA 1
ATOM 893 C C . GLY A 1 118 ? 3.5 19.109 8.891 1 89.75 118 GLY A C 1
ATOM 894 O O . GLY A 1 118 ? 2.42 19.234 9.469 1 89.75 118 GLY A O 1
ATOM 895 N N . LYS A 1 119 ? 3.941 20.016 8.016 1 89 119 LYS A N 1
ATOM 896 C CA . LYS A 1 119 ? 3.146 21.188 7.641 1 89 119 LYS A CA 1
ATOM 897 C C . LYS A 1 119 ? 1.873 20.766 6.91 1 89 119 LYS A C 1
ATOM 899 O O . LYS A 1 119 ? 0.803 21.328 7.148 1 89 119 LYS A O 1
ATOM 904 N N . THR A 1 120 ? 1.983 19.812 6.109 1 90.69 120 THR A N 1
ATOM 905 C CA . THR A 1 120 ? 0.851 19.328 5.324 1 90.69 120 THR A CA 1
ATOM 906 C C . THR A 1 120 ? -0.225 18.75 6.238 1 90.69 120 THR A C 1
ATOM 908 O O . THR A 1 120 ? -1.404 19.078 6.109 1 90.69 120 THR A O 1
ATOM 911 N N . VAL A 1 121 ? 0.211 17.938 7.195 1 94.25 121 VAL A N 1
ATOM 912 C CA . VAL A 1 121 ? -0.777 17.266 8.031 1 94.25 121 VAL A CA 1
ATOM 913 C C . VAL A 1 121 ? -1.386 18.266 9.016 1 94.25 121 VAL A C 1
ATOM 915 O O . VAL A 1 121 ? -2.553 18.141 9.391 1 94.25 121 VAL A O 1
ATOM 918 N N . THR A 1 122 ? -0.612 19.234 9.383 1 93.44 122 THR A N 1
ATOM 919 C CA . THR A 1 122 ? -1.137 20.281 10.25 1 93.44 122 THR A CA 1
ATOM 920 C C . THR A 1 122 ? -2.197 21.109 9.523 1 93.44 122 THR A C 1
ATOM 922 O O . THR A 1 122 ? -3.248 21.406 10.094 1 93.44 122 THR A O 1
ATOM 925 N N . GLN A 1 123 ? -1.878 21.453 8.297 1 92.5 123 GLN A N 1
ATOM 926 C CA . GLN A 1 123 ? -2.854 22.172 7.48 1 92.5 123 GLN A CA 1
ATOM 927 C C . GLN A 1 123 ? -4.164 21.391 7.383 1 92.5 123 GLN A C 1
ATOM 929 O O . GLN A 1 123 ? -5.246 21.953 7.52 1 92.5 123 GLN A O 1
ATOM 934 N N . LEU A 1 124 ? -4.07 20.141 7.18 1 94.19 124 LEU A N 1
ATOM 935 C CA . LEU A 1 124 ? -5.242 19.281 7.074 1 94.19 124 LEU A CA 1
ATOM 936 C C . LEU A 1 124 ? -6 19.234 8.398 1 94.19 124 LEU A C 1
ATOM 938 O O . LEU A 1 124 ? -7.223 19.391 8.43 1 94.19 124 LEU A O 1
ATOM 942 N N . ALA A 1 125 ? -5.316 19.047 9.477 1 95.44 125 ALA A N 1
ATOM 943 C CA . ALA A 1 125 ? -5.926 18.844 10.797 1 95.44 125 ALA A CA 1
ATOM 944 C C . ALA A 1 125 ? -6.613 20.125 11.273 1 95.44 125 ALA A C 1
ATOM 946 O O . ALA A 1 125 ? -7.539 20.062 12.086 1 95.44 125 ALA A O 1
ATOM 947 N N . THR A 1 126 ? -6.152 21.234 10.742 1 94.62 126 THR A N 1
ATOM 948 C CA . THR A 1 126 ? -6.703 22.5 11.195 1 94.62 126 THR A CA 1
ATOM 949 C C . THR A 1 126 ? -7.836 22.953 10.281 1 94.62 126 THR A C 1
ATOM 951 O O . THR A 1 126 ? -8.422 24.031 10.492 1 94.62 126 THR A O 1
ATOM 954 N N . THR A 1 127 ? -8.086 22.266 9.273 1 94.44 127 THR A N 1
ATOM 955 C CA . THR A 1 127 ? -9.234 22.531 8.414 1 94.44 127 THR A CA 1
ATOM 956 C C . THR A 1 127 ? -10.477 21.812 8.953 1 94.44 127 THR A C 1
ATOM 958 O O . THR A 1 127 ? -10.555 20.594 8.938 1 94.44 127 THR A O 1
ATOM 961 N N . PRO A 1 128 ? -11.5 22.547 9.375 1 94.75 128 PRO A N 1
ATOM 962 C CA . PRO A 1 128 ? -12.641 21.969 10.078 1 94.75 128 PRO A CA 1
ATOM 963 C C . PRO A 1 128 ? -13.32 20.859 9.281 1 94.75 128 PRO A C 1
ATOM 965 O O . PRO A 1 128 ? -13.695 19.828 9.852 1 94.75 128 PRO A O 1
ATOM 968 N N . GLU A 1 129 ? -13.352 21.016 7.988 1 94.88 129 GLU A N 1
ATOM 969 C CA . GLU A 1 129 ? -14.031 20.047 7.121 1 94.88 129 GLU A CA 1
ATOM 970 C C . GLU A 1 129 ? -13.289 18.719 7.098 1 94.88 129 GLU A C 1
ATOM 972 O O . GLU A 1 129 ? -13.867 17.688 6.754 1 94.88 129 GLU A O 1
ATOM 977 N N . TYR A 1 130 ? -12.023 18.75 7.473 1 95.94 130 TYR A N 1
ATOM 978 C CA . TYR A 1 130 ? -11.211 17.547 7.305 1 95.94 130 TYR A CA 1
ATOM 979 C C . TYR A 1 130 ? -10.891 16.906 8.648 1 95.94 130 TYR A C 1
ATOM 981 O O . TYR A 1 130 ? -10.523 15.734 8.719 1 95.94 130 TYR A O 1
ATOM 989 N N . ALA A 1 131 ? -11.047 17.625 9.711 1 96.38 131 ALA A N 1
ATOM 990 C CA . ALA A 1 131 ? -10.523 17.281 11.023 1 96.38 131 ALA A CA 1
ATOM 991 C C . ALA A 1 131 ? -11.172 15.992 11.547 1 96.38 131 ALA A C 1
ATOM 993 O O . ALA A 1 131 ? -10.539 15.219 12.273 1 96.38 131 ALA A O 1
ATOM 994 N N . ALA A 1 132 ? -12.383 15.68 11.164 1 97.25 132 ALA A N 1
ATOM 995 C CA . ALA A 1 132 ? -13.125 14.539 11.695 1 97.25 132 ALA A CA 1
ATOM 996 C C . ALA A 1 132 ? -12.516 13.219 11.227 1 97.25 132 ALA A C 1
ATOM 998 O O . ALA A 1 132 ? -12.812 12.164 11.789 1 97.25 132 ALA A O 1
ATOM 999 N N . ARG A 1 133 ? -11.672 13.305 10.242 1 97.75 133 ARG A N 1
ATOM 1000 C CA . ARG A 1 133 ? -11.039 12.117 9.672 1 97.75 133 ARG A CA 1
ATOM 1001 C C . ARG A 1 133 ? -9.891 11.633 10.555 1 97.75 133 ARG A C 1
ATOM 1003 O O . ARG A 1 133 ? -9.398 10.516 10.391 1 97.75 133 ARG A O 1
ATOM 1010 N N . ILE A 1 134 ? -9.469 12.469 11.523 1 98.38 134 ILE A N 1
ATOM 1011 C CA . ILE A 1 134 ? -8.219 12.219 12.242 1 98.38 134 ILE A CA 1
ATOM 1012 C C . ILE A 1 134 ? -8.531 11.781 13.672 1 98.38 134 ILE A C 1
ATOM 1014 O O . ILE A 1 134 ? -9.234 12.484 14.406 1 98.38 134 ILE A O 1
ATOM 1018 N N . LYS A 1 135 ? -8 10.648 14.047 1 98.44 135 LYS A N 1
ATOM 1019 C CA . LYS A 1 135 ? -8.102 10.188 15.43 1 98.44 135 LYS A CA 1
ATOM 1020 C C . LYS A 1 135 ? -6.957 10.742 16.266 1 98.44 135 LYS A C 1
ATOM 1022 O O . LYS A 1 135 ? -7.184 11.281 17.359 1 98.44 135 LYS A O 1
ATOM 1027 N N . ASN A 1 136 ? -5.727 10.594 15.805 1 97.94 136 ASN A N 1
ATOM 1028 C CA . ASN A 1 136 ? -4.516 11.141 16.422 1 97.94 136 ASN A CA 1
ATOM 1029 C C . ASN A 1 136 ? -3.611 11.797 15.375 1 97.94 136 ASN A C 1
ATOM 1031 O O . ASN A 1 136 ? -3.477 11.289 14.258 1 97.94 136 ASN A O 1
ATOM 1035 N N . LEU A 1 137 ? -3.023 12.938 15.773 1 96.88 137 LEU A N 1
ATOM 1036 C CA . LEU A 1 137 ? -2.049 13.641 14.953 1 96.88 137 LEU A CA 1
ATOM 1037 C C . LEU A 1 137 ? -0.674 13.641 15.609 1 96.88 137 LEU A C 1
ATOM 1039 O O . LEU A 1 137 ? -0.543 14 16.781 1 96.88 137 LEU A O 1
ATOM 1043 N N . ILE A 1 138 ? 0.338 13.219 14.906 1 95.31 138 ILE A N 1
ATOM 1044 C CA . ILE A 1 138 ? 1.724 13.219 15.367 1 95.31 138 ILE A CA 1
ATOM 1045 C C . ILE A 1 138 ? 2.584 14.031 14.398 1 95.31 138 ILE A C 1
ATOM 1047 O O . ILE A 1 138 ? 2.688 13.695 13.219 1 95.31 138 ILE A O 1
ATOM 1051 N N . VAL A 1 139 ? 3.219 15.031 14.789 1 93 139 VAL A N 1
ATOM 1052 C CA . VAL A 1 139 ? 4.031 15.898 13.938 1 93 139 VAL A CA 1
ATOM 1053 C C . VAL A 1 139 ? 5.473 15.906 14.438 1 93 139 VAL A C 1
ATOM 1055 O O . VAL A 1 139 ? 5.723 16.172 15.617 1 93 139 VAL A O 1
ATOM 1058 N N . GLU A 1 140 ? 6.465 15.43 13.602 1 82.94 140 GLU A N 1
ATOM 1059 C CA . GLU A 1 140 ? 7.883 15.406 13.953 1 82.94 140 GLU A CA 1
ATOM 1060 C C . GLU A 1 140 ? 8.664 16.453 13.172 1 82.94 140 GLU A C 1
ATOM 1062 O O . GLU A 1 140 ? 8.359 16.734 12.008 1 82.94 140 GLU A O 1
ATOM 1067 N N . ASP A 1 141 ? 9.875 17.094 13.438 1 64 141 ASP A N 1
ATOM 1068 C CA . ASP A 1 141 ? 11.016 17.969 13.172 1 64 141 ASP A CA 1
ATOM 1069 C C . ASP A 1 141 ? 10.555 19.297 12.60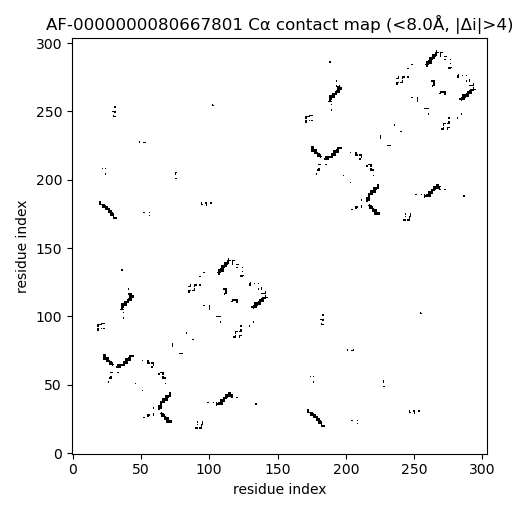9 1 64 141 ASP A C 1
ATOM 1071 O O . ASP A 1 141 ? 10.633 19.531 11.398 1 64 141 ASP A O 1
ATOM 1075 N N . MET A 1 142 ? 9.398 19.812 12.82 1 54.88 142 MET A N 1
ATOM 1076 C CA . MET A 1 142 ? 9.406 21.141 12.219 1 54.88 142 MET A CA 1
ATOM 1077 C C . MET A 1 142 ? 10.562 21.969 12.766 1 54.88 142 MET A C 1
ATOM 1079 O O . MET A 1 142 ? 10.797 22 13.969 1 54.88 142 MET A O 1
ATOM 1083 N N . SER A 1 143 ? 11.695 21.797 12.258 1 45.44 143 SER A N 1
ATOM 1084 C CA . SER A 1 143 ? 12.492 22.891 12.789 1 45.44 143 SER A CA 1
ATOM 1085 C C . SER A 1 143 ? 11.617 24.078 13.18 1 45.44 143 SER A C 1
ATOM 1087 O O . SER A 1 143 ? 10.688 24.438 12.445 1 45.44 143 SER A O 1
ATOM 1089 N N . PRO A 1 144 ? 11.359 24.328 14.516 1 40.47 144 PRO A N 1
ATOM 1090 C CA . PRO A 1 144 ? 10.781 25.625 14.883 1 40.47 144 PRO A CA 1
ATOM 1091 C C . PRO A 1 144 ? 11.219 26.75 13.953 1 40.47 144 PRO A C 1
ATOM 1093 O O . PRO A 1 144 ? 12.414 27.062 13.875 1 40.47 144 PRO A O 1
ATOM 1096 N N . LEU A 1 145 ? 11.125 26.75 12.734 1 38.5 145 LEU A N 1
ATOM 1097 C CA . LEU A 1 145 ? 11.352 28.172 12.484 1 38.5 145 LEU A CA 1
ATOM 1098 C C . LEU A 1 145 ? 10.742 29.031 13.586 1 38.5 145 LEU A C 1
ATOM 1100 O O . LEU A 1 145 ? 9.734 28.656 14.188 1 38.5 145 LEU A O 1
ATOM 1104 N N . GLY A 1 146 ? 11.539 29.859 14.328 1 38.44 146 GLY A N 1
ATOM 1105 C CA . GLY A 1 146 ? 11.273 30.922 15.281 1 38.44 146 GLY A CA 1
ATOM 1106 C C . GLY A 1 146 ? 9.938 31.594 15.07 1 38.44 146 GLY A C 1
ATOM 1107 O O . GLY A 1 146 ? 9.844 32.594 14.352 1 38.44 146 GLY A O 1
ATOM 1108 N N . TYR A 1 147 ? 8.812 31.125 14.562 1 36.12 147 TYR A N 1
ATOM 1109 C CA . TYR A 1 147 ? 7.848 32.156 14.945 1 36.12 147 TYR A CA 1
ATOM 1110 C C . TYR A 1 147 ? 7.758 32.281 16.469 1 36.12 147 TYR A C 1
ATOM 1112 O O . TYR A 1 147 ? 7.977 31.297 17.188 1 36.12 147 TYR A O 1
ATOM 1120 N N . PRO A 1 148 ? 7.91 33.438 17.094 1 36.22 148 PRO A N 1
ATOM 1121 C CA . PRO A 1 148 ? 7.719 33.781 18.516 1 36.22 148 PRO A CA 1
ATOM 1122 C C . PRO A 1 148 ? 6.484 33.125 19.109 1 36.22 148 PRO A C 1
ATOM 1124 O O . PRO A 1 148 ? 5.363 33.375 18.672 1 36.22 148 PRO A O 1
ATOM 1127 N N . LEU A 1 149 ? 6.223 31.922 19.094 1 35.31 149 LEU A N 1
ATOM 1128 C CA . LEU A 1 149 ? 5.09 31.609 19.953 1 35.31 149 LEU A CA 1
ATOM 1129 C C . LEU A 1 149 ? 5.25 32.25 21.328 1 35.31 149 LEU A C 1
ATOM 1131 O O . LEU A 1 149 ? 6.254 32.031 22 1 35.31 149 LEU A O 1
ATOM 1135 N N . LYS A 1 150 ? 4.824 33.469 21.562 1 30.91 150 LYS A N 1
ATOM 1136 C CA . LYS A 1 150 ? 4.57 34 22.906 1 30.91 150 LYS A CA 1
ATOM 1137 C C . LYS A 1 150 ? 3.908 32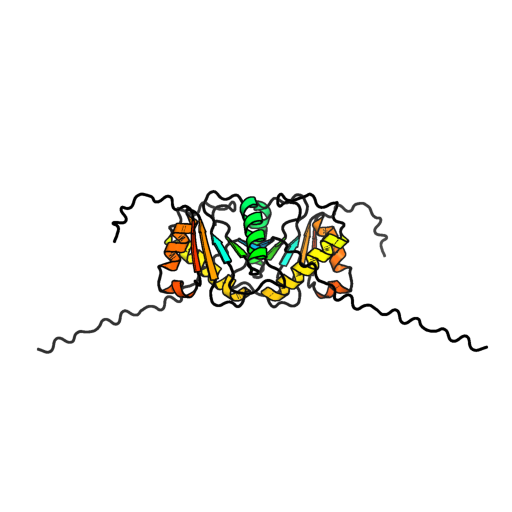.969 23.781 1 30.91 150 LYS A C 1
ATOM 1139 O O . LYS A 1 150 ? 3.031 32.219 23.328 1 30.91 150 LYS A O 1
ATOM 1144 N N . ARG A 1 151 ? 4.551 32.344 24.734 1 33 151 ARG A N 1
ATOM 1145 C CA . ARG A 1 151 ? 4.066 31.641 25.906 1 33 151 ARG A CA 1
ATOM 1146 C C . ARG A 1 151 ? 2.699 32.156 26.344 1 33 151 ARG A C 1
ATOM 1148 O O . ARG A 1 151 ? 2.521 33.375 26.531 1 33 151 ARG A O 1
ATOM 1155 N N . ALA A 1 152 ? 1.619 31.406 26.141 1 27 152 ALA A N 1
ATOM 1156 C CA . ALA A 1 152 ? 0.665 31.781 27.172 1 27 152 ALA A CA 1
ATOM 1157 C C . ALA A 1 152 ? 1.12 31.312 28.547 1 27 152 ALA A C 1
ATOM 1159 O O . ALA A 1 152 ? 1.728 30.234 28.672 1 27 152 ALA A O 1
ATOM 1160 N N . MET B 1 1 ? -9.812 -66.688 3.84 1 27.66 1 MET B N 1
ATOM 1161 C CA . MET B 1 1 ? -9.031 -65.812 4.742 1 27.66 1 MET B CA 1
ATOM 1162 C C . MET B 1 1 ? -9.016 -64.375 4.262 1 27.66 1 MET B C 1
ATOM 1164 O O . MET B 1 1 ? -8.461 -64.062 3.203 1 27.66 1 MET B O 1
ATOM 1168 N N . ASN B 1 2 ? -10.133 -63.562 4.449 1 28.17 2 ASN B N 1
ATOM 1169 C CA . ASN B 1 2 ? -10.75 -62.312 4.043 1 28.17 2 ASN B CA 1
ATOM 1170 C C . ASN B 1 2 ? -9.914 -61.125 4.488 1 28.17 2 ASN B C 1
ATOM 1172 O O . ASN B 1 2 ? -9.82 -60.812 5.684 1 28.17 2 ASN B O 1
ATOM 1176 N N . SER B 1 3 ? -8.594 -61 4.039 1 34 3 SER B N 1
ATOM 1177 C CA . SER B 1 3 ? -7.582 -60 4.414 1 34 3 SER B CA 1
ATOM 1178 C C . SER B 1 3 ? -8.148 -58.594 4.371 1 34 3 SER B C 1
ATOM 1180 O O . SER B 1 3 ? -8.688 -58.156 3.35 1 34 3 SER B O 1
ATOM 1182 N N . GLY B 1 4 ? -8.812 -58.094 5.457 1 28.14 4 GLY B N 1
ATOM 1183 C CA . GLY B 1 4 ? -9.367 -56.812 5.848 1 28.14 4 GLY B CA 1
ATOM 1184 C C . GLY B 1 4 ? -8.438 -55.656 5.578 1 28.14 4 GLY B C 1
ATOM 1185 O O . GLY B 1 4 ? -7.402 -55.5 6.238 1 28.14 4 GLY B O 1
ATOM 1186 N N . PHE B 1 5 ? -8.125 -55.312 4.289 1 30.17 5 PHE B N 1
ATOM 1187 C CA . PHE B 1 5 ? -7.34 -54.156 3.848 1 30.17 5 PHE B CA 1
ATOM 1188 C C . PHE B 1 5 ? -7.742 -52.906 4.613 1 30.17 5 PHE B C 1
ATOM 1190 O O . PHE B 1 5 ? -8.844 -52.375 4.43 1 30.17 5 PHE B O 1
ATOM 1197 N N . LEU B 1 6 ? -7.484 -52.844 5.93 1 28.91 6 LEU B N 1
ATOM 1198 C CA . LEU B 1 6 ? -7.668 -51.688 6.801 1 28.91 6 LEU B CA 1
ATOM 1199 C C . LEU B 1 6 ? -7.16 -50.438 6.125 1 28.91 6 LEU B C 1
ATOM 1201 O O . LEU B 1 6 ? -5.973 -50.312 5.816 1 28.91 6 LEU B O 1
ATOM 1205 N N . LYS B 1 7 ? -8.031 -49.781 5.355 1 27.5 7 LYS B N 1
ATOM 1206 C CA . LYS B 1 7 ? -7.926 -48.438 4.781 1 27.5 7 LYS B CA 1
ATOM 1207 C C . LYS B 1 7 ? -7.371 -47.438 5.801 1 27.5 7 LYS B C 1
ATOM 1209 O O . LYS B 1 7 ? -7.969 -47.25 6.859 1 27.5 7 LYS B O 1
ATOM 1214 N N . PHE B 1 8 ? -6.051 -47.438 6.094 1 28.64 8 PHE B N 1
ATOM 1215 C CA . PHE B 1 8 ? -5.398 -46.375 6.824 1 28.64 8 PHE B CA 1
ATOM 1216 C C . PHE B 1 8 ? -5.902 -45 6.348 1 28.64 8 PHE B C 1
ATOM 1218 O O . PHE B 1 8 ? -5.613 -44.594 5.223 1 28.64 8 PHE B O 1
ATOM 1225 N N . ALA B 1 9 ? -7.109 -44.625 6.594 1 28.39 9 ALA B N 1
ATOM 1226 C CA . ALA B 1 9 ? -7.613 -43.25 6.441 1 28.39 9 ALA B CA 1
ATOM 1227 C C . ALA B 1 9 ? -6.609 -42.219 6.961 1 28.39 9 ALA B C 1
ATOM 1229 O O . ALA B 1 9 ? -6.316 -42.188 8.156 1 28.39 9 ALA B O 1
ATOM 1230 N N . LYS B 1 10 ? -5.543 -42.062 6.254 1 31.52 10 LYS B N 1
ATOM 1231 C CA . LYS B 1 10 ? -4.641 -40.938 6.508 1 31.52 10 LYS B CA 1
ATOM 1232 C C . LYS B 1 10 ? -5.406 -39.719 6.988 1 31.52 10 LYS B C 1
ATOM 1234 O O . LYS B 1 10 ? -6.371 -39.281 6.352 1 31.52 10 LYS B O 1
ATOM 1239 N N . ARG B 1 11 ? -5.523 -39.469 8.227 1 30.16 11 ARG B N 1
ATOM 1240 C CA . ARG B 1 11 ? -5.91 -38.219 8.898 1 30.16 11 ARG B CA 1
ATOM 1241 C C . ARG B 1 11 ? -5.363 -37 8.164 1 30.16 11 ARG B C 1
ATOM 1243 O O . ARG B 1 11 ? -4.152 -36.812 8.109 1 30.16 11 ARG B O 1
ATOM 1250 N N . LEU B 1 12 ? -5.859 -36.688 7.012 1 32.91 12 LEU B N 1
ATOM 1251 C CA . LEU B 1 12 ? -5.625 -35.375 6.422 1 32.91 12 LEU B CA 1
ATOM 1252 C C . LEU B 1 12 ? -5.609 -34.312 7.5 1 32.91 12 LEU B C 1
ATOM 1254 O O . LEU B 1 12 ? -6.645 -34 8.102 1 32.91 12 LEU B O 1
ATOM 1258 N N . SER B 1 13 ? -4.66 -34.438 8.438 1 32.56 13 SER B N 1
ATOM 1259 C CA . SER B 1 13 ? -4.441 -33.281 9.312 1 32.56 13 SER B CA 1
ATOM 1260 C C . SER B 1 13 ? -4.758 -31.969 8.594 1 32.56 13 SER B C 1
ATOM 1262 O O . SER B 1 13 ? -4.25 -31.719 7.5 1 32.56 13 SER B O 1
ATOM 1264 N N . SER B 1 14 ? -5.91 -31.562 8.57 1 35.06 14 SER B N 1
ATOM 1265 C CA . SER B 1 14 ? -6.344 -30.219 8.266 1 35.06 14 SER B CA 1
ATOM 1266 C C . SER B 1 14 ? -5.309 -29.188 8.711 1 35.06 14 SER B C 1
ATOM 1268 O O . SER B 1 14 ? -5.188 -28.891 9.906 1 35.06 14 SER B O 1
ATOM 1270 N N . THR B 1 15 ? -4 -29.391 8.469 1 34.22 15 THR B N 1
ATOM 1271 C CA . THR B 1 15 ? -3.078 -28.281 8.68 1 34.22 15 THR B CA 1
ATOM 1272 C C . THR B 1 15 ? -3.756 -26.953 8.359 1 34.22 15 THR B C 1
ATOM 1274 O O . THR B 1 15 ? -4.207 -26.719 7.234 1 34.22 15 THR B O 1
ATOM 1277 N N . SER B 1 16 ? -4.621 -26.531 9.172 1 38.06 16 SER B N 1
ATOM 1278 C CA . SER B 1 16 ? -5.047 -25.141 9.203 1 38.06 16 SER B CA 1
ATOM 1279 C C . SER B 1 16 ? -3.979 -24.219 8.617 1 38.06 16 SER B C 1
ATOM 1281 O O . SER B 1 16 ? -2.861 -24.141 9.133 1 38.06 16 SER B O 1
ATOM 1283 N N . ASN B 1 17 ? -3.664 -24.344 7.305 1 41.44 17 ASN B N 1
ATOM 1284 C CA . ASN B 1 17 ? -2.723 -23.594 6.48 1 41.44 17 ASN B CA 1
ATOM 1285 C C . ASN B 1 17 ? -2.445 -22.219 7.066 1 41.44 17 ASN B C 1
ATOM 1287 O O . ASN B 1 17 ? -3.316 -21.344 7.047 1 41.44 17 ASN B O 1
ATOM 1291 N N . CYS B 1 18 ? -1.857 -22.172 8.25 1 39.78 18 CYS B N 1
ATOM 1292 C CA . CYS B 1 18 ? -1.328 -20.953 8.867 1 39.78 18 CYS B CA 1
ATOM 1293 C C . CYS B 1 18 ? -0.77 -20 7.816 1 39.78 18 CYS B C 1
ATOM 1295 O O . CYS B 1 18 ? 0.314 -20.234 7.277 1 39.78 18 CYS B O 1
ATOM 1297 N N . ALA B 1 19 ? -1.642 -19.594 6.926 1 47.62 19 ALA B N 1
ATOM 1298 C CA . ALA B 1 19 ? -1.184 -18.516 6.055 1 47.62 19 ALA B CA 1
ATOM 1299 C C . ALA B 1 19 ? -0.071 -17.703 6.719 1 47.62 19 ALA B C 1
ATOM 1301 O O . ALA B 1 19 ? -0.077 -17.516 7.938 1 47.62 19 ALA B O 1
ATOM 1302 N N . SER B 1 20 ? 1.158 -17.875 6.133 1 52.91 20 SER B N 1
ATOM 1303 C CA . SER B 1 20 ? 2.314 -17.109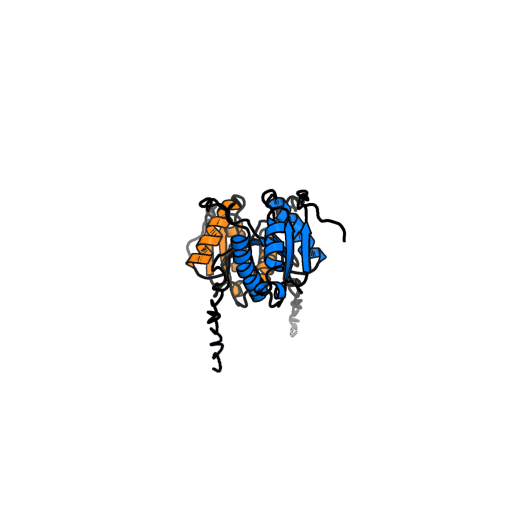 6.582 1 52.91 20 SER B CA 1
ATOM 1304 C C . SER B 1 20 ? 1.89 -15.766 7.164 1 52.91 20 SER B C 1
ATOM 1306 O O . SER B 1 20 ? 0.99 -15.109 6.633 1 52.91 20 SER B O 1
ATOM 1308 N N . SER B 1 21 ? 1.999 -15.617 8.531 1 62.72 21 SER B N 1
ATOM 1309 C CA . SER B 1 21 ? 1.846 -14.367 9.273 1 62.72 21 SER B CA 1
ATOM 1310 C C . SER B 1 21 ? 2.779 -13.289 8.734 1 62.72 21 SER B C 1
ATOM 1312 O O . SER B 1 21 ? 2.797 -12.164 9.242 1 62.72 21 SER B O 1
ATOM 1314 N N . MET B 1 22 ? 3.473 -13.703 7.531 1 74.5 22 MET B N 1
ATOM 1315 C CA . MET B 1 22 ? 4.484 -12.766 7.051 1 74.5 22 MET B CA 1
ATOM 1316 C C . MET B 1 22 ? 3.836 -11.539 6.422 1 74.5 22 MET B C 1
ATOM 1318 O O . MET B 1 22 ? 2.875 -11.664 5.66 1 74.5 22 MET B O 1
ATOM 1322 N N . MET B 1 23 ? 4.328 -10.461 6.836 1 83.94 23 MET B N 1
ATOM 1323 C CA . MET B 1 23 ? 3.9 -9.195 6.254 1 83.94 23 MET B CA 1
ATOM 1324 C C . MET B 1 23 ? 4.836 -8.773 5.125 1 83.94 23 MET B C 1
ATOM 1326 O O . MET B 1 23 ? 6.031 -8.578 5.348 1 83.94 23 MET B O 1
ATOM 1330 N N . LEU B 1 24 ? 4.273 -8.766 3.959 1 86.12 24 LEU B N 1
ATOM 1331 C CA . LEU B 1 24 ? 5.062 -8.312 2.82 1 86.12 24 LEU B CA 1
ATOM 1332 C C . LEU B 1 24 ? 4.82 -6.832 2.547 1 86.12 24 LEU B C 1
ATOM 1334 O O . LEU B 1 24 ? 3.686 -6.422 2.299 1 86.12 24 LEU B O 1
ATOM 1338 N N . ALA B 1 25 ? 5.898 -6.133 2.617 1 88.31 25 ALA B N 1
ATOM 1339 C CA . ALA B 1 25 ? 5.805 -4.742 2.188 1 88.31 25 ALA B CA 1
ATOM 1340 C C . ALA B 1 25 ? 5.426 -4.648 0.711 1 88.31 25 ALA B C 1
ATOM 1342 O O . ALA B 1 25 ? 5.816 -5.5 -0.091 1 88.31 25 ALA B O 1
ATOM 1343 N N . ASN B 1 26 ? 4.664 -3.609 0.436 1 91.44 26 ASN B N 1
ATOM 1344 C CA . ASN B 1 26 ? 4.227 -3.475 -0.949 1 91.44 26 ASN B CA 1
ATOM 1345 C C . ASN B 1 26 ? 3.963 -2.016 -1.312 1 91.44 26 ASN B C 1
ATOM 1347 O O . ASN B 1 26 ? 3.574 -1.219 -0.457 1 91.44 26 ASN B O 1
ATOM 1351 N N . LEU B 1 27 ? 4.23 -1.75 -2.543 1 92 27 LEU B N 1
ATOM 1352 C CA . LEU B 1 27 ? 3.732 -0.509 -3.129 1 92 27 LEU B CA 1
ATOM 1353 C C . LEU B 1 27 ? 2.291 -0.668 -3.598 1 92 27 LEU B C 1
ATOM 1355 O O . LEU B 1 27 ? 1.978 -1.588 -4.359 1 92 27 LEU B O 1
ATOM 1359 N N . THR B 1 28 ? 1.448 0.213 -3.111 1 95.62 28 THR B N 1
ATOM 1360 C CA . THR B 1 28 ? 0.026 0.12 -3.422 1 95.62 28 THR B CA 1
ATOM 1361 C C . THR B 1 28 ? -0.44 1.35 -4.195 1 95.62 28 THR B C 1
ATOM 1363 O O . THR B 1 28 ? -0.044 2.475 -3.883 1 95.62 28 THR B O 1
ATOM 1366 N N . PHE B 1 29 ? -1.337 1.077 -5.184 1 95.19 29 PHE B N 1
ATOM 1367 C CA . PHE B 1 29 ? -1.931 2.102 -6.035 1 95.19 29 PHE B CA 1
ATOM 1368 C C . PHE B 1 29 ? -3.443 1.93 -6.113 1 95.19 29 PHE B C 1
ATOM 1370 O O . PHE B 1 29 ? -3.934 0.857 -6.473 1 95.19 29 PHE B O 1
ATOM 1377 N N . GLY B 1 30 ? -4.152 2.977 -5.766 1 94.25 30 GLY B N 1
ATOM 1378 C CA . GLY B 1 30 ? -5.605 3 -5.824 1 94.25 30 GLY B CA 1
ATOM 1379 C C . GLY B 1 30 ? -6.203 4.297 -5.312 1 94.25 30 GLY B C 1
ATOM 1380 O O . GLY B 1 30 ? -5.496 5.125 -4.734 1 94.25 30 GLY B O 1
ATOM 1381 N N . ASN B 1 31 ? -7.418 4.477 -5.621 1 93.81 31 ASN B N 1
ATOM 1382 C CA . ASN B 1 31 ? -8.203 5.598 -5.121 1 93.81 31 ASN B CA 1
ATOM 1383 C C . ASN B 1 31 ? -9.68 5.23 -4.988 1 93.81 31 ASN B C 1
ATOM 1385 O O . ASN B 1 31 ? -10.039 4.055 -5.078 1 93.81 31 ASN B O 1
ATOM 1389 N N . MET B 1 32 ? -10.5 6.234 -4.754 1 93.62 32 MET B N 1
ATOM 1390 C CA . MET B 1 32 ? -11.906 6.004 -4.445 1 93.62 32 MET B CA 1
ATOM 1391 C C . MET B 1 32 ? -12.625 5.367 -5.629 1 93.62 32 MET B C 1
ATOM 1393 O O . MET B 1 32 ? -13.688 4.766 -5.465 1 93.62 32 MET B O 1
ATOM 1397 N N . ARG B 1 33 ? -12.047 5.523 -6.77 1 93.38 33 ARG B N 1
ATOM 1398 C CA . ARG B 1 33 ? -12.711 5.035 -7.973 1 93.38 33 ARG B CA 1
ATOM 1399 C C . ARG B 1 33 ? -12.234 3.631 -8.328 1 93.38 33 ARG B C 1
ATOM 1401 O O . ARG B 1 33 ? -12.805 2.982 -9.211 1 93.38 33 ARG B O 1
ATOM 1408 N N . SER B 1 34 ? -11.141 3.215 -7.707 1 95.56 34 SER B N 1
ATOM 1409 C CA . SER B 1 34 ? -10.617 1.885 -8 1 95.56 34 SER B CA 1
ATOM 1410 C C . SER B 1 34 ? -11.617 0.8 -7.625 1 95.56 34 SER B C 1
ATOM 1412 O O . SER B 1 34 ? -12.18 0.821 -6.531 1 95.56 34 SER B O 1
ATOM 1414 N N . SER B 1 35 ? -11.859 -0.11 -8.562 1 95.44 35 SER B N 1
ATOM 1415 C CA . SER B 1 35 ? -12.789 -1.214 -8.336 1 95.44 35 SER B CA 1
ATOM 1416 C C . SER B 1 35 ? -12.414 -2.432 -9.172 1 95.44 35 SER B C 1
ATOM 1418 O O . SER B 1 35 ? -11.516 -2.357 -10.023 1 95.44 35 SER B O 1
ATOM 1420 N N . GLY B 1 36 ? -13.047 -3.553 -8.836 1 96.62 36 GLY B N 1
ATOM 1421 C CA . GLY B 1 36 ? -12.82 -4.762 -9.617 1 96.62 36 GLY B CA 1
ATOM 1422 C C . GLY B 1 36 ? -11.656 -5.59 -9.109 1 96.62 36 GLY B C 1
ATOM 1423 O O . GLY B 1 36 ? -11.102 -5.309 -8.047 1 96.62 36 GLY B O 1
ATOM 1424 N N . THR B 1 37 ? -11.32 -6.672 -9.875 1 98.44 37 THR B N 1
ATOM 1425 C CA . THR B 1 37 ? -10.281 -7.613 -9.477 1 98.44 37 THR B CA 1
ATOM 1426 C C . THR B 1 37 ? -8.922 -6.926 -9.414 1 98.44 37 THR B C 1
ATOM 1428 O O . THR B 1 37 ? -8.445 -6.387 -10.414 1 98.44 37 THR B O 1
ATOM 1431 N N . PRO B 1 38 ? -8.281 -6.926 -8.227 1 98.56 38 PRO B N 1
ATOM 1432 C CA . PRO B 1 38 ? -6.98 -6.27 -8.117 1 98.56 38 PRO B CA 1
ATOM 1433 C C . PRO B 1 38 ? -5.879 -7.012 -8.867 1 98.56 38 PRO B C 1
ATOM 1435 O O . PRO B 1 38 ? -6.043 -8.188 -9.211 1 98.56 38 PRO B O 1
ATOM 1438 N N . LEU B 1 39 ? -4.805 -6.27 -9.133 1 98.56 39 LEU B N 1
ATOM 1439 C CA . LEU B 1 39 ? -3.615 -6.812 -9.773 1 98.56 39 LEU B CA 1
ATOM 1440 C C . LEU B 1 39 ? -2.428 -6.809 -8.82 1 98.56 39 LEU B C 1
ATOM 1442 O O . LEU B 1 39 ? -2.119 -5.781 -8.211 1 98.56 39 LEU B O 1
ATOM 1446 N N . ILE B 1 40 ? -1.84 -7.934 -8.648 1 97.44 40 ILE B N 1
ATOM 1447 C CA . ILE B 1 40 ? -0.618 -8.055 -7.863 1 97.44 40 ILE B CA 1
ATOM 1448 C C . ILE B 1 40 ? 0.576 -8.273 -8.789 1 97.44 40 ILE B C 1
ATOM 1450 O O . ILE B 1 40 ? 0.566 -9.18 -9.617 1 97.44 40 ILE B O 1
ATOM 1454 N N . LEU B 1 41 ? 1.555 -7.383 -8.641 1 95 41 LEU B N 1
ATOM 1455 C CA . LEU B 1 41 ? 2.818 -7.484 -9.359 1 95 41 LEU B CA 1
ATOM 1456 C C . LEU B 1 41 ? 3.908 -8.07 -8.477 1 95 41 LEU B C 1
ATOM 1458 O O . LEU B 1 41 ? 4.219 -7.52 -7.418 1 95 41 LEU B O 1
ATOM 1462 N N . VAL B 1 42 ? 4.441 -9.172 -8.859 1 92.19 42 VAL B N 1
ATOM 1463 C CA . VAL B 1 42 ? 5.551 -9.812 -8.164 1 92.19 42 VAL B CA 1
ATOM 1464 C C . VAL B 1 42 ? 6.832 -9.656 -8.984 1 92.19 42 VAL B C 1
ATOM 1466 O O . VAL B 1 42 ? 7.062 -10.406 -9.938 1 92.19 42 VAL B O 1
ATOM 1469 N N . PRO B 1 43 ? 7.535 -8.656 -8.492 1 85.44 43 PRO B N 1
ATOM 1470 C CA . PRO B 1 43 ? 8.719 -8.352 -9.312 1 85.44 43 PRO B CA 1
ATOM 1471 C C . PRO B 1 43 ? 9.828 -9.383 -9.148 1 85.44 43 PRO B C 1
ATOM 1473 O O . PRO B 1 43 ? 9.828 -10.156 -8.188 1 85.44 43 PRO B O 1
ATOM 1476 N N . GLY B 1 44 ? 10.688 -9.477 -10.18 1 77.06 44 GLY B N 1
ATOM 1477 C CA . GLY B 1 44 ? 11.922 -10.234 -10.062 1 77.06 44 GLY B CA 1
ATOM 1478 C C . GLY B 1 44 ? 13.023 -9.469 -9.359 1 77.06 44 GLY B C 1
ATOM 1479 O O . GLY B 1 44 ? 12.758 -8.5 -8.648 1 77.06 44 GLY B O 1
ATOM 1480 N N . LEU B 1 45 ? 14.219 -10 -9.25 1 62.34 45 LEU B N 1
ATOM 1481 C CA . LEU B 1 45 ? 15.383 -9.477 -8.547 1 62.34 45 LEU B CA 1
ATOM 1482 C C . LEU B 1 45 ? 15.797 -8.125 -9.117 1 62.34 45 LEU B C 1
ATOM 1484 O O . LEU B 1 45 ? 16.375 -7.297 -8.398 1 62.34 45 LEU B O 1
ATOM 1488 N N . PHE B 1 46 ? 15.523 -7.797 -10.352 1 58.28 46 PHE B N 1
ATOM 1489 C CA . PHE B 1 46 ? 16.234 -6.676 -10.961 1 58.28 46 PHE B CA 1
ATOM 1490 C C . PHE B 1 46 ? 15.297 -5.484 -11.148 1 58.28 46 PHE B C 1
ATOM 1492 O O . PHE B 1 46 ? 15.703 -4.449 -11.68 1 58.28 46 PHE B O 1
ATOM 1499 N N . GLY B 1 47 ? 14.141 -5.484 -10.641 1 58.44 47 GLY B N 1
ATOM 1500 C CA . GLY B 1 47 ? 13.352 -4.285 -10.883 1 58.44 47 GLY B CA 1
ATOM 1501 C C . GLY B 1 47 ? 13.57 -3.207 -9.836 1 58.44 47 GLY B C 1
ATOM 1502 O O . GLY B 1 47 ? 13.719 -3.504 -8.648 1 58.44 47 GLY B O 1
ATOM 1503 N N . THR B 1 48 ? 13.945 -1.883 -10.406 1 63.09 48 THR B N 1
ATOM 1504 C CA . THR B 1 48 ? 14.07 -0.771 -9.477 1 63.09 48 THR B CA 1
ATOM 1505 C C . THR B 1 48 ? 12.695 -0.325 -8.977 1 63.09 48 THR B C 1
ATOM 1507 O O . THR B 1 48 ? 11.695 -0.462 -9.695 1 63.09 48 THR B O 1
ATOM 1510 N N . LYS B 1 49 ? 12.641 0.096 -7.793 1 65.94 49 LYS B N 1
ATOM 1511 C CA . LYS B 1 49 ? 11.43 0.595 -7.145 1 65.94 49 LYS B CA 1
ATOM 1512 C C . LYS B 1 49 ? 10.766 1.688 -7.977 1 65.94 49 LYS B C 1
ATOM 1514 O O . LYS B 1 49 ? 9.539 1.717 -8.109 1 65.94 49 LYS B O 1
ATOM 1519 N N . GLU B 1 50 ? 11.547 2.57 -8.523 1 69.75 50 GLU B N 1
ATOM 1520 C CA . GLU B 1 50 ? 11.023 3.682 -9.32 1 69.75 50 GLU B CA 1
ATOM 1521 C C . GLU B 1 50 ? 10.25 3.178 -10.531 1 69.75 50 GLU B C 1
ATOM 1523 O O . GLU B 1 50 ? 9.234 3.764 -10.914 1 69.75 50 GLU B O 1
ATOM 1528 N N . ASN B 1 51 ? 10.742 2.117 -11 1 77.69 51 ASN B N 1
ATOM 1529 C CA . ASN B 1 51 ? 10.07 1.544 -12.164 1 77.69 51 ASN B CA 1
ATOM 1530 C C . ASN B 1 51 ? 8.703 0.965 -11.789 1 77.69 51 ASN B C 1
ATOM 1532 O O . ASN B 1 51 ? 7.723 1.171 -12.5 1 77.69 51 ASN B O 1
ATOM 1536 N N . TRP B 1 52 ? 8.695 0.492 -10.641 1 81.31 52 TRP B N 1
ATOM 1537 C CA . TRP B 1 52 ? 7.449 -0.154 -10.242 1 81.31 52 TRP B CA 1
ATOM 1538 C C . TRP B 1 52 ? 6.402 0.881 -9.836 1 81.31 52 TRP B C 1
ATOM 1540 O O . TRP B 1 52 ? 5.203 0.667 -10.023 1 81.31 52 TRP B O 1
ATOM 1550 N N . ILE B 1 53 ? 6.895 1.993 -9.398 1 83.06 53 ILE B N 1
ATOM 1551 C CA . ILE B 1 53 ? 5.953 3.059 -9.07 1 83.06 53 ILE B CA 1
ATOM 1552 C C . ILE B 1 53 ? 5.277 3.561 -10.344 1 83.06 53 ILE B C 1
ATOM 1554 O O . ILE B 1 53 ? 4.051 3.688 -10.398 1 83.06 53 ILE B O 1
ATOM 1558 N N . ARG B 1 54 ? 6.059 3.793 -11.312 1 85.5 54 ARG B N 1
ATOM 1559 C CA . ARG B 1 54 ? 5.496 4.273 -12.57 1 85.5 54 ARG B CA 1
ATOM 1560 C C . ARG B 1 54 ? 4.555 3.242 -13.188 1 85.5 54 ARG B C 1
ATOM 1562 O O . ARG B 1 54 ? 3.432 3.572 -13.57 1 85.5 54 ARG B O 1
ATOM 1569 N N . VAL B 1 55 ? 5 2.09 -13.312 1 88.94 55 VAL B N 1
ATOM 1570 C CA . VAL B 1 55 ? 4.234 1.01 -13.93 1 88.94 55 VAL B CA 1
ATOM 1571 C C . VAL B 1 55 ? 2.959 0.76 -13.125 1 88.94 55 VAL B C 1
ATOM 1573 O O . VAL B 1 55 ? 1.873 0.643 -13.703 1 88.94 55 VAL B O 1
ATOM 1576 N N . GLY B 1 56 ? 3.098 0.688 -11.789 1 92.69 56 GLY B N 1
ATOM 1577 C CA . GLY B 1 56 ? 1.945 0.443 -10.938 1 92.69 56 GLY B CA 1
ATOM 1578 C C . GLY B 1 56 ? 0.876 1.512 -11.062 1 92.69 56 GLY B C 1
ATOM 1579 O O . GLY B 1 56 ? -0.313 1.2 -11.156 1 92.69 56 GLY B O 1
ATOM 1580 N N . LYS B 1 57 ? 1.343 2.697 -11.078 1 90.44 57 LYS B N 1
ATOM 1581 C CA . LYS B 1 57 ? 0.415 3.818 -11.203 1 90.44 57 LYS B CA 1
ATOM 1582 C C . LYS B 1 57 ? -0.314 3.781 -12.539 1 90.44 57 LYS B C 1
ATOM 1584 O O . LYS B 1 57 ? -1.537 3.926 -12.594 1 90.44 57 LYS B O 1
ATOM 1589 N N . GLU B 1 58 ? 0.432 3.613 -13.578 1 93 58 GLU B N 1
ATOM 1590 C CA . GLU B 1 58 ? -0.143 3.576 -14.922 1 93 58 GLU B CA 1
ATOM 1591 C C . GLU B 1 58 ? -1.14 2.43 -15.062 1 93 58 GLU B C 1
ATOM 1593 O O . GLU B 1 58 ? -2.227 2.609 -15.617 1 93 58 GLU B O 1
ATOM 1598 N N . LEU B 1 59 ? -0.824 1.326 -14.586 1 95.75 59 LEU B N 1
ATOM 1599 C CA . LEU B 1 59 ? -1.703 0.166 -14.68 1 95.75 59 LEU B CA 1
ATOM 1600 C C . LEU B 1 59 ? -2.984 0.386 -13.883 1 95.75 59 LEU B C 1
ATOM 1602 O O . LEU B 1 59 ? -4.074 0.045 -14.344 1 95.75 59 LEU B O 1
ATOM 1606 N N . SER B 1 60 ? -2.812 0.902 -12.68 1 96.25 60 SER B N 1
ATOM 1607 C CA . SER B 1 60 ? -3.988 1.161 -11.852 1 96.25 60 SER B CA 1
ATOM 1608 C C . SER B 1 60 ? -4.941 2.135 -12.539 1 96.25 60 SER B C 1
ATOM 1610 O O . SER B 1 60 ? -6.156 1.927 -12.539 1 96.25 60 SER B O 1
ATOM 1612 N N . GLN B 1 61 ? -4.359 3.125 -13.148 1 93.38 61 GLN B N 1
ATOM 1613 C CA . GLN B 1 61 ? -5.164 4.129 -13.844 1 93.38 61 GLN B CA 1
ATOM 1614 C C . GLN B 1 61 ? -5.84 3.543 -15.078 1 93.38 61 GLN B C 1
ATOM 1616 O O . GLN B 1 61 ? -7.027 3.779 -15.312 1 93.38 61 GLN B O 1
ATOM 1621 N N . ARG B 1 62 ? -5.141 2.771 -15.836 1 95.25 62 ARG B N 1
ATOM 1622 C CA . ARG B 1 62 ? -5.652 2.23 -17.094 1 95.25 62 ARG B CA 1
ATOM 1623 C C . ARG B 1 62 ? -6.688 1.139 -16.828 1 95.25 62 ARG B C 1
ATOM 1625 O O . ARG B 1 62 ? -7.691 1.053 -17.531 1 95.25 62 ARG B O 1
ATOM 1632 N N . LEU B 1 63 ? -6.477 0.332 -15.852 1 96.38 63 LEU B N 1
ATOM 1633 C CA . LEU B 1 63 ? -7.336 -0.819 -15.609 1 96.38 63 LEU B CA 1
ATOM 1634 C C . LEU B 1 63 ? -8.492 -0.447 -14.68 1 96.38 63 LEU B C 1
ATOM 1636 O O . LEU B 1 63 ? -9.477 -1.179 -14.586 1 96.38 63 LEU B O 1
ATOM 1640 N N . GLY B 1 64 ? -8.297 0.653 -13.914 1 96.06 64 GLY B N 1
ATOM 1641 C CA . GLY B 1 64 ? -9.328 1.093 -12.992 1 96.06 64 GLY B CA 1
ATOM 1642 C C . GLY B 1 64 ? -9.422 0.232 -11.742 1 96.06 64 GLY B C 1
ATOM 1643 O O . GLY B 1 64 ? -10.453 0.228 -11.062 1 96.06 64 GLY B O 1
ATOM 1644 N N . CYS B 1 65 ? -8.469 -0.547 -11.445 1 97.56 65 CYS B N 1
ATOM 1645 C CA . CYS B 1 65 ? -8.438 -1.42 -10.273 1 97.56 65 CYS B CA 1
ATOM 1646 C C . CYS B 1 65 ? -7.234 -1.099 -9.391 1 97.56 65 CYS B C 1
ATOM 1648 O O . CYS B 1 65 ? -6.348 -0.344 -9.797 1 97.56 65 CYS B O 1
ATOM 1650 N N . MET B 1 66 ? -7.258 -1.599 -8.148 1 97.81 66 MET B N 1
ATOM 1651 C CA . MET B 1 66 ? -6.086 -1.461 -7.281 1 97.81 66 MET B CA 1
ATOM 1652 C C . MET B 1 66 ? -4.938 -2.33 -7.781 1 97.81 66 MET B C 1
ATOM 1654 O O . MET B 1 66 ? -5.16 -3.441 -8.266 1 97.81 66 MET B O 1
ATOM 1658 N N . VAL B 1 67 ? -3.734 -1.803 -7.691 1 97.81 67 VAL B N 1
ATOM 1659 C CA . VAL B 1 67 ? -2.52 -2.521 -8.062 1 97.81 67 VAL B CA 1
ATOM 1660 C C . VAL B 1 67 ? -1.567 -2.576 -6.871 1 97.81 67 VAL B C 1
ATOM 1662 O O . VAL B 1 67 ? -1.369 -1.573 -6.18 1 97.81 67 VAL B O 1
ATOM 1665 N N . PHE B 1 68 ? -1.047 -3.736 -6.602 1 96.5 68 PHE B N 1
ATOM 1666 C CA . PHE B 1 68 ? -0.091 -3.998 -5.531 1 96.5 68 PHE B CA 1
ATOM 1667 C C . PHE B 1 68 ? 1.224 -4.523 -6.098 1 96.5 68 PHE B C 1
ATOM 1669 O O . PHE B 1 68 ? 1.246 -5.543 -6.785 1 96.5 68 PHE B O 1
ATOM 1676 N N . ALA B 1 69 ? 2.316 -3.857 -5.883 1 93.75 69 ALA B N 1
ATOM 1677 C CA . ALA B 1 69 ? 3.643 -4.363 -6.223 1 93.75 69 ALA B CA 1
ATOM 1678 C C . ALA B 1 69 ? 4.383 -4.844 -4.977 1 93.75 69 ALA B C 1
ATOM 1680 O O . ALA B 1 69 ? 4.758 -4.035 -4.125 1 93.75 69 ALA B O 1
ATOM 1681 N N . VAL B 1 70 ? 4.633 -6.137 -4.91 1 91.75 70 VAL B N 1
ATOM 1682 C CA . VAL B 1 70 ? 5.238 -6.738 -3.725 1 91.75 70 VAL B CA 1
ATOM 1683 C C . VAL B 1 70 ? 6.734 -6.438 -3.701 1 91.75 70 VAL B C 1
ATOM 1685 O O . VAL B 1 70 ? 7.406 -6.527 -4.73 1 91.75 70 VAL B O 1
ATOM 1688 N N . GLU B 1 71 ? 7.137 -5.961 -2.49 1 81.81 71 GLU B N 1
ATOM 1689 C CA . GLU B 1 71 ? 8.57 -5.773 -2.309 1 81.81 71 GLU B CA 1
ATOM 1690 C C . GLU B 1 71 ? 9.242 -7.07 -1.868 1 81.81 71 GLU B C 1
ATOM 1692 O O . GLU B 1 71 ? 8.711 -7.797 -1.026 1 81.81 71 GLU B O 1
ATOM 1697 N N . ASN B 1 72 ? 10.273 -7.426 -2.637 1 62.31 72 ASN B N 1
ATOM 1698 C CA . ASN B 1 72 ? 10.977 -8.656 -2.293 1 62.31 72 ASN B CA 1
ATOM 1699 C C . ASN B 1 72 ? 11.508 -8.617 -0.863 1 62.31 72 ASN B C 1
ATOM 1701 O O . ASN B 1 72 ? 11.875 -7.551 -0.362 1 62.31 72 ASN B O 1
ATOM 1705 N N . ARG B 1 73 ? 11.25 -9.648 -0.113 1 57.03 73 ARG B N 1
ATOM 1706 C CA . ARG B 1 73 ? 11.664 -9.852 1.271 1 57.03 73 ARG B CA 1
ATOM 1707 C C . ARG B 1 73 ? 13.047 -9.266 1.521 1 57.03 73 ARG B C 1
ATOM 1709 O O . ARG B 1 73 ? 13.312 -8.711 2.594 1 57.03 73 ARG B O 1
ATOM 1716 N N . ASN B 1 74 ? 13.984 -9.586 0.542 1 51.44 74 ASN B N 1
ATOM 1717 C CA . ASN B 1 74 ? 15.414 -9.406 0.793 1 51.44 74 ASN B CA 1
ATOM 1718 C C . ASN B 1 74 ? 15.828 -7.945 0.654 1 51.44 74 ASN B C 1
ATOM 1720 O O . ASN B 1 74 ? 16.969 -7.59 0.959 1 51.44 74 ASN B O 1
ATOM 1724 N N . HIS B 1 75 ? 15.023 -7.246 0.017 1 49.03 75 HIS B N 1
ATOM 1725 C CA . HIS B 1 75 ? 15.609 -5.922 -0.169 1 49.03 75 HIS B CA 1
ATOM 1726 C C . HIS B 1 75 ? 15.617 -5.133 1.137 1 49.03 75 HIS B C 1
ATOM 1728 O O . HIS B 1 75 ? 16.406 -4.199 1.299 1 49.03 75 HIS B O 1
ATOM 1734 N N . GLY B 1 76 ? 14.555 -5.125 1.919 1 43.75 76 GLY B N 1
ATOM 1735 C CA . GLY B 1 76 ? 14.812 -4.387 3.145 1 43.75 76 GLY B CA 1
ATOM 1736 C C . GLY B 1 76 ? 15.883 -5.027 4.008 1 43.75 76 GLY B C 1
ATOM 1737 O O . GLY B 1 76 ? 16 -6.254 4.055 1 43.75 76 GLY B O 1
ATOM 1738 N N . GLY B 1 77 ? 16.953 -4.16 4.359 1 41.31 77 GLY B N 1
ATOM 1739 C CA . GLY B 1 77 ? 18.203 -4.375 5.066 1 41.31 77 GLY B CA 1
ATOM 1740 C C . GLY B 1 77 ? 18.297 -5.738 5.727 1 41.31 77 GLY B C 1
ATOM 1741 O O . GLY B 1 77 ? 19.25 -6.027 6.449 1 41.31 77 GLY B O 1
ATOM 1742 N N . SER B 1 78 ? 17.234 -6.137 6.211 1 41.75 78 SER B N 1
ATOM 1743 C CA . SER B 1 78 ? 17.531 -7.207 7.152 1 41.75 78 SER B CA 1
ATOM 1744 C C . SER B 1 78 ? 18.266 -8.352 6.465 1 41.75 78 SER B C 1
ATOM 1746 O O . SER B 1 78 ? 18.359 -8.391 5.238 1 41.75 78 SER B O 1
ATOM 1748 N N . SER B 1 79 ? 18.531 -9.469 7.262 1 41.44 79 SER B N 1
ATOM 1749 C CA . SER B 1 79 ? 19.25 -10.734 7.234 1 41.44 79 SER B CA 1
ATOM 1750 C C . SER B 1 79 ? 18.859 -11.57 6.023 1 41.44 79 SER B C 1
ATOM 1752 O O . SER B 1 79 ? 17.672 -11.664 5.684 1 41.44 79 SER B O 1
ATOM 1754 N N . MET B 1 80 ? 19.703 -11.594 4.984 1 41.59 80 MET B N 1
ATOM 1755 C CA . MET B 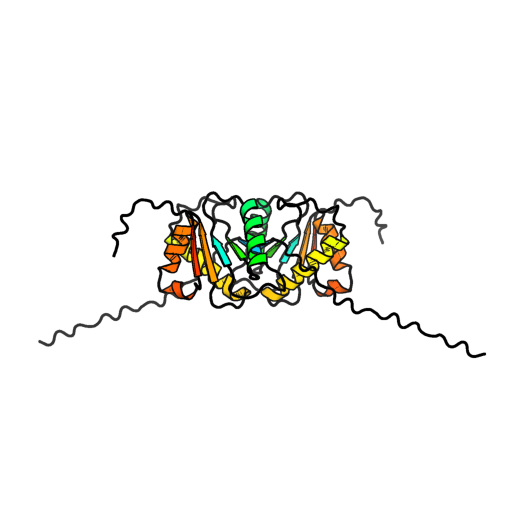1 80 ? 19.688 -12.656 3.979 1 41.59 80 MET B CA 1
ATOM 1756 C C . MET B 1 80 ? 19.031 -13.914 4.527 1 41.59 80 MET B C 1
ATOM 1758 O O . MET B 1 80 ? 19.609 -14.609 5.363 1 41.59 80 MET B O 1
ATOM 1762 N N . ALA B 1 81 ? 17.797 -13.828 4.703 1 46.69 81 ALA B N 1
ATOM 1763 C CA . ALA B 1 81 ? 17.297 -15.172 4.988 1 46.69 81 ALA B CA 1
ATOM 1764 C C . ALA B 1 81 ? 17.938 -16.203 4.062 1 46.69 81 ALA B C 1
ATOM 1766 O O . ALA B 1 81 ? 18.266 -15.898 2.918 1 46.69 81 ALA B O 1
ATOM 1767 N N . PRO B 1 82 ? 18.359 -17.281 4.641 1 50.59 82 PRO B N 1
ATOM 1768 C CA . PRO B 1 82 ? 18.797 -18.344 3.738 1 50.59 82 PRO B CA 1
ATOM 1769 C C . PRO B 1 82 ? 17.969 -18.422 2.457 1 50.59 82 PRO B C 1
ATOM 1771 O O . PRO B 1 82 ? 16.875 -17.859 2.398 1 50.59 82 PRO B O 1
ATOM 1774 N N . SER B 1 83 ? 18.5 -18.844 1.311 1 54.88 83 SER B N 1
ATOM 1775 C CA . SER B 1 83 ? 17.922 -19.125 0.001 1 54.88 83 SER B CA 1
ATOM 1776 C C . SER B 1 83 ? 16.453 -19.547 0.12 1 54.88 83 SER B C 1
ATOM 1778 O O . SER B 1 83 ? 16.141 -20.531 0.778 1 54.88 83 SER B O 1
ATOM 1780 N N . MET B 1 84 ? 15.617 -18.562 0.072 1 67.12 84 MET B N 1
ATOM 1781 C CA . MET B 1 84 ? 14.211 -18.969 0.068 1 67.12 84 MET B CA 1
ATOM 1782 C C . MET B 1 84 ? 13.883 -19.781 -1.184 1 67.12 84 MET B C 1
ATOM 1784 O O . MET B 1 84 ? 14.266 -19.391 -2.293 1 67.12 84 MET B O 1
ATOM 1788 N N . SER B 1 85 ? 13.352 -21 -0.836 1 82.25 85 SER B N 1
ATOM 1789 C CA . SER B 1 85 ? 12.875 -21.828 -1.938 1 82.25 85 SER B CA 1
ATOM 1790 C C . SER B 1 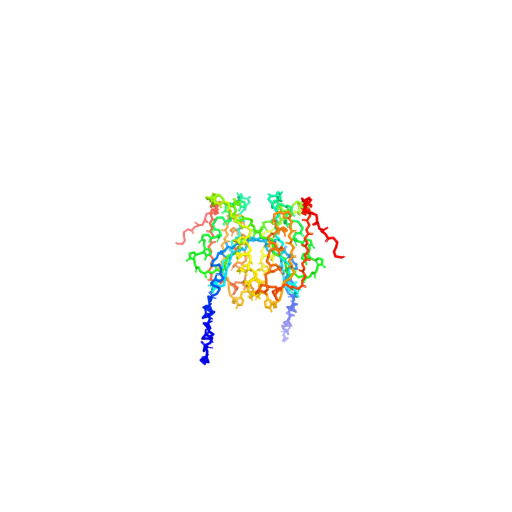85 ? 11.602 -21.25 -2.549 1 82.25 85 SER B C 1
ATOM 1792 O O . SER B 1 85 ? 10.938 -20.406 -1.94 1 82.25 85 SER B O 1
ATOM 1794 N N . TYR B 1 86 ? 11.32 -21.531 -3.74 1 82.56 86 TYR B N 1
ATOM 1795 C CA . TYR B 1 86 ? 10.133 -21.062 -4.441 1 82.56 86 TYR B CA 1
ATOM 1796 C C . TYR B 1 86 ? 8.867 -21.453 -3.699 1 82.56 86 TYR B C 1
ATOM 1798 O O . TYR B 1 86 ? 7.93 -20.656 -3.576 1 82.56 86 TYR B O 1
ATOM 1806 N N . PRO B 1 87 ? 8.82 -22.688 -3.074 1 84.69 87 PRO B N 1
ATOM 1807 C CA . PRO B 1 87 ? 7.633 -23.016 -2.289 1 84.69 87 PRO B CA 1
ATOM 1808 C C . PRO B 1 87 ? 7.43 -22.094 -1.097 1 84.69 87 PRO B C 1
ATOM 1810 O O . PRO B 1 87 ? 6.297 -21.703 -0.794 1 84.69 87 PRO B O 1
ATOM 1813 N N . GLU B 1 88 ? 8.469 -21.688 -0.527 1 85.62 88 GLU B N 1
ATOM 1814 C CA . GLU B 1 88 ? 8.367 -20.781 0.605 1 85.62 88 GLU B CA 1
ATOM 1815 C C . GLU B 1 88 ? 7.914 -19.391 0.156 1 85.62 88 GLU B C 1
ATOM 1817 O O . GLU B 1 88 ? 7.09 -18.75 0.818 1 85.62 88 GLU B O 1
ATOM 1822 N N . MET B 1 89 ? 8.453 -18.953 -0.92 1 86.56 89 MET B N 1
ATOM 1823 C CA . MET B 1 89 ? 8.055 -17.672 -1.477 1 86.56 89 MET B CA 1
ATOM 1824 C C . MET B 1 89 ? 6.582 -17.688 -1.883 1 86.56 89 MET B C 1
ATOM 1826 O O . MET B 1 89 ? 5.863 -16.703 -1.685 1 86.56 89 MET B O 1
ATOM 1830 N N . ALA B 1 90 ? 6.141 -18.812 -2.412 1 89.94 90 ALA B N 1
ATOM 1831 C CA . ALA B 1 90 ? 4.742 -18.969 -2.816 1 89.94 90 ALA B CA 1
ATOM 1832 C C . ALA B 1 90 ? 3.812 -18.906 -1.607 1 89.94 90 ALA B C 1
ATOM 1834 O O . ALA B 1 90 ? 2.754 -18.266 -1.664 1 89.94 90 ALA B O 1
ATOM 1835 N N . GLU B 1 91 ? 4.199 -19.5 -0.54 1 89.94 91 GLU B N 1
ATOM 1836 C CA . GLU B 1 91 ? 3.381 -19.484 0.668 1 89.94 91 GLU B CA 1
ATOM 1837 C C . GLU B 1 91 ? 3.244 -18.078 1.228 1 89.94 91 GLU B C 1
ATOM 1839 O O . GLU B 1 91 ? 2.158 -17.672 1.643 1 89.94 91 GLU B O 1
ATOM 1844 N N . ASP B 1 92 ? 4.359 -17.406 1.253 1 89.94 92 ASP B N 1
ATOM 1845 C CA . ASP B 1 92 ? 4.301 -16.016 1.675 1 89.94 92 ASP B CA 1
ATOM 1846 C C . ASP B 1 92 ? 3.355 -15.211 0.787 1 89.94 92 ASP B C 1
ATOM 1848 O O . ASP B 1 92 ? 2.574 -14.398 1.282 1 89.94 92 ASP B O 1
ATOM 1852 N N . LEU B 1 93 ? 3.432 -15.477 -0.463 1 93.81 93 LEU B N 1
ATOM 1853 C CA . LEU B 1 93 ? 2.596 -14.766 -1.423 1 93.81 93 LEU B CA 1
ATOM 1854 C C . LEU B 1 93 ? 1.124 -15.117 -1.225 1 93.81 93 LEU B C 1
ATOM 1856 O O . LEU B 1 93 ? 0.25 -14.266 -1.4 1 93.81 93 LEU B O 1
ATOM 1860 N N . VAL B 1 94 ? 0.82 -16.328 -0.823 1 94.94 94 VAL B N 1
ATOM 1861 C CA . VAL B 1 94 ? -0.557 -16.719 -0.555 1 94.94 94 VAL B CA 1
ATOM 1862 C C . VAL B 1 94 ? -1.126 -15.891 0.588 1 94.94 94 VAL B C 1
ATOM 1864 O O . VAL B 1 94 ? -2.252 -15.391 0.503 1 94.94 94 VAL B O 1
ATOM 1867 N N . GLY B 1 95 ? -0.339 -15.766 1.647 1 94.25 95 GLY B N 1
ATOM 1868 C CA . GLY B 1 95 ? -0.771 -14.906 2.738 1 94.25 95 GLY B CA 1
ATOM 1869 C C . GLY B 1 95 ? -1.046 -13.484 2.301 1 94.25 95 GLY B C 1
ATOM 1870 O O . GLY B 1 95 ? -2.021 -12.867 2.74 1 94.25 95 GLY B O 1
ATOM 1871 N N . PHE B 1 96 ? -0.186 -12.984 1.437 1 95.12 96 PHE B N 1
ATOM 1872 C CA . PHE B 1 96 ? -0.352 -11.633 0.913 1 95.12 96 PHE B CA 1
ATOM 1873 C C . PHE B 1 96 ? -1.618 -11.531 0.071 1 95.12 96 PHE B C 1
ATOM 1875 O O . PHE B 1 96 ? -2.385 -10.57 0.207 1 95.12 96 PHE B O 1
ATOM 1882 N N . ILE B 1 97 ? -1.848 -12.484 -0.734 1 97.06 97 ILE B N 1
ATOM 1883 C CA . ILE B 1 97 ? -3.023 -12.516 -1.596 1 97.06 97 ILE B CA 1
ATOM 1884 C C . ILE B 1 97 ? -4.289 -12.531 -0.74 1 97.06 97 ILE B C 1
ATOM 1886 O O . ILE B 1 97 ? -5.25 -11.812 -1.027 1 97.06 97 ILE B O 1
ATOM 1890 N N . ASP B 1 98 ? -4.324 -13.32 0.252 1 96.81 98 ASP B N 1
ATOM 1891 C CA . ASP B 1 98 ? -5.488 -13.383 1.129 1 96.81 98 ASP B CA 1
ATOM 1892 C C . ASP B 1 98 ? -5.754 -12.031 1.785 1 96.81 98 ASP B C 1
ATOM 1894 O O . ASP B 1 98 ? -6.91 -11.625 1.936 1 96.81 98 ASP B O 1
ATOM 1898 N N . TRP B 1 99 ? -4.727 -11.422 2.176 1 96.12 99 TRP B N 1
ATOM 1899 C CA . TRP B 1 99 ? -4.863 -10.086 2.76 1 96.12 99 TRP B CA 1
ATOM 1900 C C . TRP B 1 99 ? -5.422 -9.102 1.741 1 96.12 99 TRP B C 1
ATOM 1902 O O . TRP B 1 99 ? -6.32 -8.312 2.057 1 96.12 99 TRP B O 1
ATOM 1912 N N . VAL B 1 100 ? -4.914 -9.117 0.519 1 97.56 100 VAL B N 1
ATOM 1913 C CA . VAL B 1 100 ? -5.395 -8.25 -0.549 1 97.56 100 VAL B CA 1
ATOM 1914 C C . VAL B 1 100 ? -6.875 -8.516 -0.808 1 97.56 100 VAL B C 1
ATOM 1916 O O . VAL B 1 100 ? -7.66 -7.582 -0.978 1 97.56 100 VAL B O 1
ATOM 1919 N N . ARG B 1 101 ? -7.266 -9.75 -0.837 1 97.25 101 ARG B N 1
ATOM 1920 C CA . ARG B 1 101 ? -8.672 -10.102 -1.013 1 97.25 101 ARG B CA 1
ATOM 1921 C C . ARG B 1 101 ? -9.531 -9.516 0.102 1 97.25 101 ARG B C 1
ATOM 1923 O O . ARG B 1 101 ? -10.617 -8.992 -0.153 1 97.25 101 ARG B O 1
ATOM 1930 N N . LYS B 1 102 ? -9.008 -9.609 1.258 1 95.5 102 LYS B N 1
ATOM 1931 C CA . LYS B 1 102 ? -9.742 -9.07 2.402 1 95.5 102 LYS B CA 1
ATOM 1932 C C . LYS B 1 102 ? -9.961 -7.57 2.262 1 95.5 102 LYS B C 1
ATOM 1934 O O . LYS B 1 102 ? -11.086 -7.082 2.389 1 95.5 102 LYS B O 1
ATOM 1939 N N . ILE B 1 103 ? -8.93 -6.832 1.959 1 94.25 103 ILE B N 1
ATOM 1940 C CA . ILE B 1 103 ? -9.039 -5.379 2.029 1 94.25 103 ILE B CA 1
ATOM 1941 C C . ILE B 1 103 ? -9.742 -4.855 0.779 1 94.25 103 ILE B C 1
ATOM 1943 O O . ILE B 1 103 ? -10.297 -3.752 0.787 1 94.25 103 ILE B O 1
ATOM 1947 N N . THR B 1 104 ? -9.734 -5.582 -0.31 1 96.38 104 THR B N 1
ATOM 1948 C CA . THR B 1 104 ? -10.406 -5.133 -1.522 1 96.38 104 THR B CA 1
ATOM 1949 C C . THR B 1 104 ? -11.844 -5.652 -1.564 1 96.38 104 THR B C 1
ATOM 1951 O O . THR B 1 104 ? -12.672 -5.145 -2.326 1 96.38 104 THR B O 1
ATOM 1954 N N . GLY B 1 105 ? -12.117 -6.762 -0.864 1 95.62 105 GLY B N 1
ATOM 1955 C CA . GLY B 1 105 ? -13.422 -7.402 -0.909 1 95.62 105 GLY B CA 1
ATOM 1956 C C . GLY B 1 105 ? -13.602 -8.312 -2.109 1 95.62 105 GLY B C 1
ATOM 1957 O O . GLY B 1 105 ? -14.711 -8.742 -2.412 1 95.62 105 GLY B O 1
ATOM 1958 N N . GLU B 1 106 ? -12.562 -8.547 -2.873 1 97.62 106 GLU B N 1
ATOM 1959 C CA . GLU B 1 106 ? -12.617 -9.383 -4.074 1 97.62 106 GLU B CA 1
ATOM 1960 C C . GLU B 1 106 ? -12.258 -10.828 -3.756 1 97.62 106 GLU B C 1
ATOM 1962 O O . GLU B 1 106 ? -11.414 -11.094 -2.893 1 97.62 106 GLU B O 1
ATOM 1967 N N . GLU B 1 107 ? -12.812 -11.742 -4.5 1 97.94 107 GLU B N 1
ATOM 1968 C CA . GLU B 1 107 ? -12.586 -13.164 -4.238 1 97.94 107 GLU B CA 1
ATOM 1969 C C . GLU B 1 107 ? -11.289 -13.648 -4.879 1 97.94 107 GLU B C 1
ATOM 1971 O O . GLU B 1 107 ? -10.68 -14.609 -4.406 1 97.94 107 GLU B O 1
ATOM 1976 N N . GLN B 1 108 ? -10.945 -13.031 -6.016 1 98.62 108 GLN B N 1
ATOM 1977 C CA . GLN B 1 108 ? -9.766 -13.43 -6.77 1 98.62 108 GLN B CA 1
ATOM 1978 C C . GLN B 1 108 ? -8.875 -12.234 -7.074 1 98.62 108 GLN B C 1
ATOM 1980 O O . GLN B 1 108 ? -9.281 -11.086 -6.887 1 98.62 108 GLN B O 1
ATOM 1985 N N . VAL B 1 109 ? -7.68 -12.562 -7.496 1 98.62 109 VAL B N 1
ATOM 1986 C CA . VAL B 1 109 ? -6.738 -11.531 -7.918 1 98.62 109 VAL B CA 1
ATOM 1987 C C . VAL B 1 109 ? -6.199 -11.867 -9.312 1 98.62 109 VAL B C 1
ATOM 1989 O O . VAL B 1 109 ? -6.219 -13.023 -9.727 1 98.62 109 VAL B O 1
ATOM 1992 N N . ASN B 1 110 ? -5.824 -10.812 -10.062 1 98.62 110 ASN B N 1
ATOM 1993 C CA . ASN B 1 110 ? -4.895 -10.969 -11.18 1 98.62 110 ASN B CA 1
ATOM 1994 C C . ASN B 1 110 ? -3.443 -10.984 -10.703 1 98.62 110 ASN B C 1
ATOM 1996 O O . ASN B 1 110 ? -3.043 -10.156 -9.891 1 98.62 110 ASN B O 1
ATOM 2000 N N . LEU B 1 111 ? -2.666 -11.914 -11.18 1 97.44 111 LEU B N 1
ATOM 2001 C CA . LEU B 1 111 ? -1.32 -12.133 -10.664 1 97.44 111 LEU B CA 1
ATOM 2002 C C . LEU B 1 111 ? -0.289 -12.062 -11.789 1 97.44 111 LEU B C 1
ATOM 2004 O O . LEU B 1 111 ? -0.423 -12.742 -12.805 1 97.44 111 LEU B O 1
ATOM 2008 N N . HIS B 1 112 ? 0.641 -11.172 -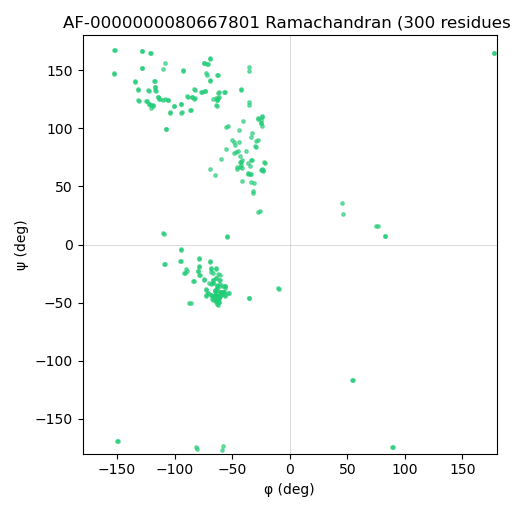11.578 1 95.56 112 HIS B N 1
ATOM 2009 C CA . HIS B 1 112 ? 1.75 -11.008 -12.516 1 95.56 112 HIS B CA 1
ATOM 2010 C C . HIS B 1 112 ? 3.082 -11.336 -11.852 1 95.56 112 HIS B C 1
ATOM 2012 O O . HIS B 1 112 ? 3.328 -10.945 -10.711 1 95.56 112 HIS B O 1
ATOM 2018 N N . GLY B 1 113 ? 3.9 -12.094 -12.586 1 92.94 113 GLY B N 1
ATOM 2019 C CA . GLY B 1 113 ? 5.242 -12.398 -12.117 1 92.94 113 GLY B CA 1
ATOM 2020 C C . GLY B 1 113 ? 6.309 -12.172 -13.172 1 92.94 113 GLY B C 1
ATOM 2021 O O . GLY B 1 113 ? 6.148 -12.57 -14.32 1 92.94 113 GLY B O 1
ATOM 2022 N N . HIS B 1 114 ? 7.375 -11.484 -12.695 1 87.19 114 HIS B N 1
ATOM 2023 C CA . HIS B 1 114 ? 8.516 -11.227 -13.57 1 87.19 114 HIS B CA 1
ATOM 2024 C C . HIS B 1 114 ? 9.773 -11.914 -13.055 1 87.19 114 HIS B C 1
ATOM 2026 O O . HIS B 1 114 ? 10.109 -11.797 -11.867 1 87.19 114 HIS B O 1
ATOM 2032 N N . SER B 1 115 ? 10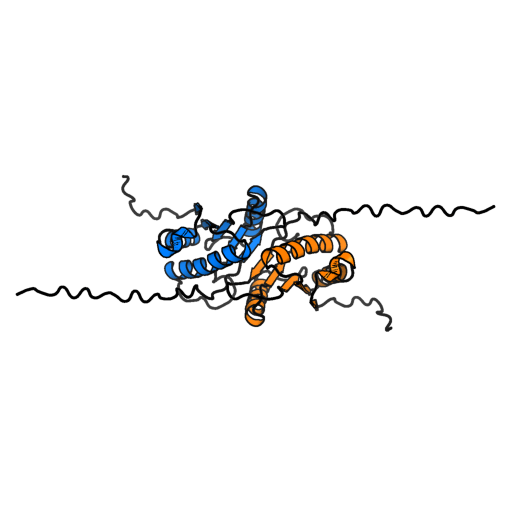.539 -12.641 -13.93 1 85.75 115 SER B N 1
ATOM 2033 C CA . SER B 1 115 ? 11.781 -13.328 -13.602 1 85.75 115 SER B CA 1
ATOM 2034 C C . SER B 1 115 ? 11.586 -14.289 -12.43 1 85.75 115 SER B C 1
ATOM 2036 O O . SER B 1 115 ? 10.742 -15.18 -12.484 1 85.75 115 SER B O 1
ATOM 2038 N N . MET B 1 116 ? 12.203 -14.102 -11.336 1 84.06 116 MET B N 1
ATOM 2039 C CA . MET B 1 116 ? 12.031 -14.938 -10.156 1 84.06 116 MET B CA 1
ATOM 2040 C C . MET B 1 116 ? 10.586 -14.891 -9.656 1 84.06 116 MET B C 1
ATOM 2042 O O . MET B 1 116 ? 10.055 -15.898 -9.18 1 84.06 116 MET B O 1
ATOM 2046 N N . GLY B 1 117 ? 10 -13.75 -9.906 1 89 117 GLY B N 1
ATOM 2047 C CA . GLY B 1 117 ? 8.594 -13.625 -9.586 1 89 117 GLY B CA 1
ATOM 2048 C C . GLY B 1 117 ? 7.699 -14.5 -10.445 1 89 117 GLY B C 1
ATOM 2049 O O . GLY B 1 117 ? 6.66 -14.977 -9.984 1 89 117 GLY B O 1
ATOM 2050 N N . GLY B 1 118 ? 8.18 -14.688 -11.648 1 89.69 118 GLY B N 1
ATOM 2051 C CA . GLY B 1 118 ? 7.453 -15.586 -12.531 1 89.69 118 GLY B CA 1
ATOM 2052 C C . GLY B 1 118 ? 7.414 -17.016 -12.039 1 89.69 118 GLY B C 1
ATOM 2053 O O . GLY B 1 118 ? 6.367 -17.672 -12.094 1 89.69 118 GLY B O 1
ATOM 2054 N N . LYS B 1 119 ? 8.539 -17.531 -11.547 1 88.94 119 LYS B N 1
ATOM 2055 C CA . LYS B 1 119 ? 8.594 -18.875 -10.984 1 88.94 119 LYS B CA 1
ATOM 2056 C C . LYS B 1 119 ? 7.73 -18.984 -9.734 1 88.94 119 LYS B C 1
ATOM 2058 O O . LYS B 1 119 ? 7.043 -20 -9.539 1 88.94 119 LYS B O 1
ATOM 2063 N N . THR B 1 120 ? 7.758 -18.016 -8.969 1 90.62 120 THR B N 1
ATOM 2064 C CA . THR B 1 120 ? 6.996 -18 -7.723 1 90.62 120 THR B CA 1
ATOM 2065 C C . THR B 1 120 ? 5.496 -18.062 -8 1 90.62 120 THR B C 1
ATOM 2067 O O . THR B 1 120 ? 4.777 -18.875 -7.41 1 90.62 120 THR B O 1
ATOM 2070 N N . VAL B 1 121 ? 5.051 -17.25 -8.969 1 94.25 121 VAL B N 1
ATOM 2071 C CA . VAL B 1 121 ? 3.611 -17.188 -9.211 1 94.25 121 VAL B CA 1
ATOM 2072 C C . VAL B 1 121 ? 3.154 -18.453 -9.93 1 94.25 121 VAL B C 1
ATOM 2074 O O . VAL B 1 121 ? 2.02 -18.891 -9.75 1 94.25 121 VAL B O 1
ATOM 2077 N N . THR B 1 122 ? 4.031 -19 -10.703 1 93.38 122 THR B N 1
ATOM 2078 C CA . THR B 1 122 ? 3.707 -20.266 -11.359 1 93.38 122 THR B CA 1
ATOM 2079 C C . THR B 1 122 ? 3.559 -21.391 -10.336 1 93.38 122 THR B C 1
ATOM 2081 O O . THR B 1 122 ? 2.623 -22.188 -10.414 1 93.38 122 THR B O 1
ATOM 2084 N N . GLN B 1 123 ? 4.496 -21.422 -9.422 1 92.44 123 GLN B N 1
ATOM 2085 C CA . GLN B 1 123 ? 4.406 -22.406 -8.344 1 92.44 123 GLN B CA 1
ATOM 2086 C C . GLN B 1 123 ? 3.078 -22.281 -7.598 1 92.44 123 GLN B C 1
ATOM 2088 O O . GLN B 1 123 ? 2.424 -23.281 -7.312 1 92.44 123 GLN B O 1
ATOM 2093 N N . LEU B 1 124 ? 2.703 -21.109 -7.32 1 94.12 124 LEU B N 1
ATOM 2094 C CA . LEU B 1 124 ? 1.449 -20.859 -6.621 1 94.12 124 LEU B CA 1
ATOM 2095 C C . LEU B 1 124 ? 0.257 -21.297 -7.465 1 94.12 124 LEU B C 1
ATOM 2097 O O . LEU B 1 124 ? -0.638 -21.984 -6.977 1 94.12 124 LEU B O 1
ATOM 2101 N N . ALA B 1 125 ? 0.219 -20.938 -8.711 1 95.44 125 ALA B N 1
ATOM 2102 C CA . ALA B 1 125 ? -0.916 -21.188 -9.594 1 95.44 125 ALA B CA 1
ATOM 2103 C C . ALA B 1 125 ? -1.096 -22.672 -9.859 1 95.44 125 ALA B C 1
ATOM 2105 O O . ALA B 1 125 ? -2.197 -23.125 -10.18 1 95.44 125 ALA B O 1
ATOM 2106 N N . THR B 1 126 ? -0.005 -23.391 -9.711 1 94.38 126 THR B N 1
ATOM 2107 C CA . THR B 1 126 ? -0.071 -24.812 -10.016 1 94.38 126 THR B CA 1
ATOM 2108 C C . THR B 1 126 ? -0.353 -25.625 -8.758 1 94.38 126 THR B C 1
ATOM 2110 O O . THR B 1 126 ? -0.43 -26.859 -8.805 1 94.38 126 THR B O 1
ATOM 2113 N N . THR B 1 127 ? -0.403 -25.016 -7.676 1 94.38 127 THR B N 1
ATOM 2114 C CA . THR B 1 127 ? -0.816 -25.672 -6.441 1 94.38 127 THR B CA 1
ATOM 2115 C C . THR B 1 127 ? -2.336 -25.641 -6.301 1 94.38 127 THR B C 1
ATOM 2117 O O . THR B 1 127 ? -2.936 -24.578 -6.129 1 94.38 127 THR B O 1
ATOM 2120 N N . PRO B 1 128 ? -2.982 -26.797 -6.312 1 94.69 128 PRO B N 1
ATOM 2121 C CA . PRO B 1 128 ? -4.441 -26.875 -6.387 1 94.69 128 PRO B CA 1
ATOM 2122 C C . PRO B 1 128 ? -5.125 -26.094 -5.262 1 94.69 128 PRO B C 1
ATOM 2124 O O . PRO B 1 128 ? -6.129 -25.422 -5.496 1 94.69 128 PRO B O 1
ATOM 2127 N N . GLU B 1 129 ? -4.523 -26.109 -4.102 1 94.81 129 GLU B N 1
ATOM 2128 C CA . GLU B 1 129 ? -5.102 -25.453 -2.932 1 94.81 129 GLU B CA 1
ATOM 2129 C C . GLU B 1 129 ? -5.105 -23.938 -3.09 1 94.81 129 GLU B C 1
ATOM 2131 O O . GLU B 1 129 ? -5.875 -23.234 -2.424 1 94.81 129 GLU B O 1
ATOM 2136 N N . TYR B 1 130 ? -4.258 -23.438 -3.967 1 95.94 130 TYR B N 1
ATOM 2137 C CA . TYR B 1 130 ? -4.082 -22 -4.047 1 95.94 130 TYR B CA 1
ATOM 2138 C C . TYR B 1 130 ? -4.699 -21.438 -5.324 1 95.94 130 TYR B C 1
ATOM 2140 O O . TYR B 1 130 ? -4.961 -20.234 -5.422 1 95.94 130 TYR B O 1
ATOM 2148 N N . ALA B 1 131 ? -4.969 -22.266 -6.27 1 96.38 131 ALA B N 1
ATOM 2149 C CA . ALA B 1 131 ? -5.293 -21.859 -7.637 1 96.38 131 ALA B CA 1
ATOM 2150 C C . ALA B 1 131 ? -6.598 -21.062 -7.684 1 96.38 131 ALA B C 1
ATOM 2152 O O . ALA B 1 131 ? -6.766 -20.172 -8.523 1 96.38 131 ALA B O 1
ATOM 2153 N N . ALA B 1 132 ? -7.52 -21.281 -6.793 1 97.25 132 ALA B N 1
ATOM 2154 C CA . ALA B 1 132 ? -8.844 -20.672 -6.816 1 97.25 132 ALA B CA 1
ATOM 2155 C C . ALA B 1 132 ? -8.75 -19.172 -6.52 1 97.25 132 ALA B C 1
ATOM 2157 O O . ALA B 1 132 ? -9.695 -18.422 -6.777 1 97.25 132 ALA B O 1
ATOM 2158 N N . ARG B 1 133 ? -7.605 -18.766 -6.008 1 97.81 133 ARG B N 1
ATOM 2159 C CA . ARG B 1 133 ? -7.398 -17.359 -5.648 1 97.81 133 ARG B CA 1
ATOM 2160 C C . ARG B 1 133 ? -7.094 -16.516 -6.883 1 97.81 133 ARG B C 1
ATOM 2162 O O . ARG B 1 133 ? -7.133 -15.289 -6.828 1 97.81 133 ARG B O 1
ATOM 2169 N N . ILE B 1 134 ? -6.828 -17.172 -8.031 1 98.38 134 ILE B N 1
ATOM 2170 C CA . ILE B 1 134 ? -6.277 -16.469 -9.188 1 98.38 134 ILE B CA 1
ATOM 2171 C C . ILE B 1 134 ? -7.332 -16.375 -10.289 1 98.38 134 ILE B C 1
ATOM 2173 O O . ILE B 1 134 ? -7.891 -17.391 -10.711 1 98.38 134 ILE B O 1
ATOM 2177 N N . LYS B 1 135 ? -7.598 -15.172 -10.711 1 98.44 135 LYS B N 1
ATOM 2178 C CA . LYS B 1 135 ? -8.477 -14.961 -11.859 1 98.44 135 LYS B CA 1
ATOM 2179 C C . LYS B 1 135 ? -7.707 -15.039 -13.172 1 98.44 135 LYS B C 1
ATOM 2181 O O . LYS B 1 135 ? -8.125 -15.734 -14.102 1 98.44 135 LYS B O 1
ATOM 2186 N N . ASN B 1 136 ? -6.609 -14.312 -13.281 1 97.88 136 ASN B N 1
ATOM 2187 C CA . ASN B 1 136 ? -5.688 -14.32 -14.414 1 97.88 136 ASN B CA 1
ATOM 2188 C C . ASN B 1 136 ? -4.234 -14.391 -13.953 1 97.88 136 ASN B C 1
ATOM 2190 O O . ASN B 1 136 ? -3.865 -13.75 -12.961 1 97.88 136 ASN B O 1
ATOM 2194 N N . LEU B 1 137 ? -3.441 -15.18 -14.672 1 96.88 137 LEU B N 1
ATOM 2195 C CA . LEU B 1 137 ? -2.006 -15.281 -14.438 1 96.88 137 LEU B CA 1
ATOM 2196 C C . LEU B 1 137 ? -1.219 -14.742 -15.625 1 96.88 137 LEU B C 1
ATOM 2198 O O . LEU B 1 137 ? -1.467 -15.133 -16.766 1 96.88 137 LEU B O 1
ATOM 2202 N N . ILE B 1 138 ? -0.307 -13.836 -15.383 1 95.31 138 ILE B N 1
ATOM 2203 C CA . ILE B 1 138 ? 0.58 -13.281 -16.406 1 95.31 138 ILE B CA 1
ATOM 2204 C C . ILE B 1 138 ? 2.035 -13.516 -16 1 95.31 138 ILE B C 1
ATOM 2206 O O . ILE B 1 138 ? 2.48 -13.039 -14.953 1 95.31 138 ILE B O 1
ATOM 2210 N N . VAL B 1 139 ? 2.816 -14.172 -16.734 1 92.94 139 VAL B N 1
ATOM 2211 C CA . VAL B 1 139 ? 4.207 -14.484 -16.422 1 92.94 139 VAL B CA 1
ATOM 2212 C C . VAL B 1 139 ? 5.121 -13.906 -17.5 1 92.94 139 VAL B C 1
ATOM 2214 O O . VAL B 1 139 ? 4.914 -14.148 -18.688 1 92.94 139 VAL B O 1
ATOM 2217 N N . GLU B 1 140 ? 6.062 -12.977 -17.078 1 83.56 140 GLU B N 1
ATOM 2218 C CA . GLU B 1 140 ? 7.008 -12.352 -18 1 83.56 140 GLU B CA 1
ATOM 2219 C C . GLU B 1 140 ? 8.43 -12.836 -17.75 1 83.56 140 GLU B C 1
ATOM 2221 O O . GLU B 1 140 ? 8.852 -12.961 -16.594 1 83.56 140 GLU B O 1
ATOM 2226 N N . ASP B 1 141 ? 9.422 -12.914 -18.766 1 66.31 141 ASP B N 1
ATOM 2227 C CA . ASP B 1 141 ? 10.836 -13.18 -19.031 1 66.31 141 ASP B CA 1
ATOM 2228 C C . ASP B 1 141 ? 11.312 -14.414 -18.281 1 66.31 141 ASP B C 1
ATOM 2230 O O . ASP B 1 141 ? 11.984 -14.305 -17.266 1 66.31 141 ASP B O 1
ATOM 2234 N N . MET B 1 142 ? 10.508 -15.438 -18.109 1 56.62 142 MET B N 1
ATOM 2235 C CA . MET B 1 142 ? 11.219 -16.609 -17.625 1 56.62 142 MET B CA 1
ATOM 2236 C C . MET B 1 142 ? 12.305 -17.047 -18.609 1 56.62 142 MET B C 1
ATOM 2238 O O . MET B 1 142 ? 12.047 -17.156 -19.812 1 56.62 142 MET B O 1
ATOM 2242 N N . SER B 1 143 ? 13.32 -16.344 -18.672 1 45.75 143 SER B N 1
ATOM 2243 C CA . SER B 1 143 ? 14.219 -17.062 -19.562 1 45.75 143 SER B CA 1
ATOM 2244 C C . SER B 1 143 ? 13.898 -18.547 -19.578 1 45.75 143 SER B C 1
ATOM 2246 O O . SER B 1 143 ? 13.711 -19.172 -18.531 1 45.75 143 SER B O 1
ATOM 2248 N N . PRO B 1 144 ? 13.195 -19.094 -20.641 1 40.59 144 PRO B N 1
ATOM 2249 C CA . PRO B 1 144 ? 13.125 -20.547 -20.797 1 40.59 144 PRO B CA 1
ATOM 2250 C C . PRO B 1 144 ? 14.398 -21.25 -20.328 1 40.59 144 PRO B C 1
ATOM 2252 O O . PRO B 1 144 ? 15.469 -21.016 -20.891 1 40.59 144 PRO B O 1
ATOM 2255 N N . LEU B 1 145 ? 14.922 -21.125 -19.234 1 38.94 145 LEU B N 1
ATOM 2256 C CA . LEU B 1 145 ? 15.828 -22.266 -19.266 1 38.94 145 LEU B CA 1
ATOM 2257 C C . LEU B 1 145 ? 15.188 -23.438 -20 1 38.94 145 LEU B C 1
ATOM 2259 O O . LEU B 1 145 ? 13.969 -23.594 -20 1 38.94 145 LEU B O 1
ATOM 2263 N N . GLY B 1 146 ? 15.797 -23.984 -21.078 1 38.38 146 GLY B N 1
ATOM 2264 C CA . GLY B 1 146 ? 15.57 -25.188 -21.875 1 38.38 146 GLY B CA 1
ATOM 2265 C C . GLY B 1 146 ? 14.906 -26.297 -21.078 1 38.38 146 GLY B C 1
ATOM 2266 O O . GLY B 1 146 ? 15.586 -27.156 -20.5 1 38.38 146 GLY B O 1
ATOM 2267 N N . TYR B 1 147 ? 14.094 -26.203 -20.031 1 36.94 147 TYR B N 1
ATOM 2268 C CA . TYR B 1 147 ? 13.57 -27.562 -19.938 1 36.94 147 TYR B CA 1
ATOM 2269 C C . TYR B 1 147 ? 12.781 -27.938 -21.188 1 36.94 147 TYR B C 1
ATOM 2271 O O . TYR B 1 147 ? 12.18 -27.062 -21.828 1 36.94 147 TYR B O 1
ATOM 2279 N N . PRO B 1 148 ? 13.023 -29.031 -21.922 1 36.22 148 PRO B N 1
ATOM 2280 C CA . PRO B 1 148 ? 12.273 -29.578 -23.047 1 36.22 148 PRO B CA 1
ATOM 2281 C C . PRO B 1 148 ? 10.766 -29.516 -22.844 1 36.22 148 PRO B C 1
ATOM 2283 O O . PRO B 1 148 ? 10.25 -30.031 -21.844 1 36.22 148 PRO B O 1
ATOM 2286 N N . LEU B 1 149 ? 10.086 -28.469 -22.766 1 35.78 149 LEU B N 1
ATOM 2287 C CA . LEU B 1 149 ? 8.648 -28.672 -22.875 1 35.78 149 LEU B CA 1
ATOM 2288 C C . LEU B 1 149 ? 8.328 -29.75 -23.906 1 35.78 149 LEU B C 1
ATOM 2290 O O . LEU B 1 149 ? 8.711 -29.625 -25.078 1 35.78 149 LEU B O 1
ATOM 2294 N N . LYS B 1 150 ? 8.414 -31.031 -23.594 1 31.27 150 LYS B N 1
ATOM 2295 C CA . LYS B 1 150 ? 7.77 -31.984 -24.5 1 31.27 150 LYS B CA 1
ATOM 2296 C C . LYS B 1 150 ? 6.383 -31.5 -24.922 1 31.27 150 LYS B C 1
ATOM 2298 O O . LYS B 1 150 ? 5.605 -31.031 -24.078 1 31.27 150 LYS B O 1
ATOM 2303 N N . ARG B 1 151 ? 6.184 -30.906 -26.047 1 33.06 151 ARG B N 1
ATOM 2304 C CA . ARG B 1 151 ? 4.922 -30.781 -26.781 1 33.06 151 ARG B CA 1
ATOM 2305 C C . ARG B 1 151 ? 3.965 -31.906 -26.422 1 33.06 151 ARG B C 1
ATOM 2307 O O . ARG B 1 151 ? 4.32 -33.094 -26.516 1 33.06 151 ARG B O 1
ATOM 2314 N N . ALA B 1 152 ? 2.932 -31.594 -25.609 1 28.59 152 ALA B N 1
ATOM 2315 C CA . ALA B 1 152 ? 1.898 -32.625 -25.828 1 28.59 152 ALA B CA 1
ATOM 2316 C C . ALA B 1 152 ? 1.29 -32.469 -27.219 1 28.59 152 ALA B C 1
ATOM 2318 O O . ALA B 1 152 ? 1.167 -31.375 -27.75 1 28.59 152 ALA B O 1
#

Sequence (304 aa):
MNSGFLKFAKRLSSTSNCASSMMLANLTFGNMRSSGTPLILVPGLFGTKENWIRVGKELSQRLGCMVFAVENRNHGGSSMAPSMSYPEMAEDLVGFIDWVRKITGEEQVNLHGHSMGGKTVTQLATTPEYAARIKNLIVEDMSPLGYPLKRAMNSGFLKFAKRLSSTSNCASSMMLANLTFGNMRSSGTPLILVPGLFGTKENWIRVGKELSQRLGCMVFAVENRNHGGSSMAPSMSYPEMAEDLVGFIDWVRKITGEEQVNLHGHSMGGKTVTQLATTPEYAARIKNLIVEDMSPLGYPLKRA

Secondary structure (DSSP, 8-state):
-------------------------EEEE--TT--SS-EEEE--TT--HHHHHHHHHHHHHHHTS-EEEEPPTTTSSS---S---HHHHHHHHHHHHHHHHHHHT-S-EEEEEETHHHHHHHHHHTSHHHHTTEEEEEEE------------/-------------------------EEEE--TT--SS-EEEE--TT--HHHHHHHHHHHHHHHTS-EEEEPPTTTSSS---S---HHHHHHHHHHHHHHHHHHHT-S-EEEEEETHHHHHHHHHHTSHHHHTTEEEEEEE------------

=== Feature glossary ===
Feature key, reading from the visual/contextual features back to the raw sequence:

Rendered structure images. Structure images are PyMOL renders from six orthogonal camera directions. Cartoon representation draws helices as coils and strands as arrows; sticks shows the backbone as bonds; surface shows the solvent-excluded envelope. Rainbow coloring maps sequence position to hue (blue→red, N→C); chain coloring assigns a distinct color per polypeptide.

Contact-map, Ramachandran, and PAE plots. Three diagnostic plots accompany the record. The Cα contact map visualizes the tertiary structure as a 2D adjacency matrix (8 Å cutoff, sequence-local contacts suppressed). The Ramachandran plot shows the distribution of backbone (φ, ψ) torsions, with points in the α and β basins reflecting secondary structure content. The PAE plot shows AlphaFold's inter-residue confidence as a color matrix.

InterPro / GO / CATH / organism. The annotation block draws on four external resources. InterPro: which protein families and domains the sequence belongs to. GO: standardized terms for what the protein does, what process it participates in, and where in the cell it acts. CATH: which structural fold it has in the CATH hierarchy. Organism: the species of origin.

Nearest PDB structures. Structural nearest neighbors (via Foldseek easy-search vs the PDB). Reported per hit: target PDB id, E-value, and alignment TM-score. A TM-score above ~0.5 is the conventional threshold for 'same fold'.

Predicted aligned error. Predicted aligned error is AlphaFold's pairwise confidence. Unlike pLDDT (per-residue), PAE is per-residue-pair and captures whether two parts of the structure are correctly placed relative to each other. Units are ångströms of expected positional error.

Solvent-accessible surface area. SASA measures how much of the protein is reachable by solvent. It is computed by rolling a water-sized probe over the atomic surface and summing the exposed area (Å²). Per-residue SASA distinguishes core (buried, low SASA) from surface (exposed, high SASA) residues; total SASA is a whole-molecule size measure.

B-factor. Crystallographic B-factors measure how much each atom's electron density is smeared out, in Å². They rise in mobile loops and surface residues and fall in the buried interior. In AlphaFold models this column is repurposed to hold pLDDT instead.

pLDDT. For AlphaFold models, the B-factor field carries pLDDT — the model's own estimate of local accuracy on a 0–100 scale. Regions with pLDDT<50 should be treated as essentially unmodeled; they often correspond to intrinsically disordered segments.

Backbone torsions (φ/ψ). φ (phi) and ψ (psi) are the two rotatable backbone dihedrals per residue: φ is the C(i-1)–N–Cα–C torsion, ψ is the N–Cα–C–N(i+1) torsion, both in degrees on (−180°, 180°]. α-helical residues cluster near (−60°, −45°); β-strand residues near (−120°, +130°). A Ramachandran plot is simply a scatter of (φ, ψ) for every residue.

Radius of gyration, Cα contacts, bounding box. Radius of gyration (Rg) is the root-mean-square distance of Cα atoms from their centroid — a single number for overall size and compactness. A globular domain of N residues has Rg ≈ 2.2·N^0.38 Å; an extended or disordered chain has a much larger Rg. The Cα contact count is the number of residue pairs whose Cα atoms are within 8 Å and are more than four positions apart in sequence — a standard proxy for tertiary packing density. The bounding box is the smallest axis-aligned box enclosing all Cα atoms.

Secondary structure (3-state, P-SEA). Three-state secondary structure (P-SEA) collapses the eight DSSP classes into helix (a), strand (b), and coil (c). P-SEA assigns these from Cα geometry alone — distances and angles — without requiring backbone oxygens, so it works on any Cα trace.

Secondary structure (8-state, DSSP). Secondary structure is the local, repeating backbone conformation. DSSP classifies it into eight states by reading the hydrogen-bond network: three helix types (H, G, I), two β types (E, B), two non-regular types (T, S), and unstructured coil (-).

Foldseek 3Di. The Foldseek 3Di string encodes local tertiary geometry as a 20-letter alphabet — one character per residue — derived from the relative positions of nearby Cα atoms. Unlike the amino-acid sequence, 3Di is a direct function of the 3D structure, so two proteins with the same fold have similar 3Di strings even at low sequence identity.

mmCIF coordinates. Structure coordinates are given as an mmCIF _atom_site loop: one row per atom with element, residue name, chain id, sequence number, and x/y/z position in Å. Only the four main-chain atoms per residue are included here; side chains are omitted to keep the record compact.

Sequence. This is the polypeptide sequence — one letter per residue, N-terminus first. Length ranges from a few dozen residues for small domains to over a thousand for large multi-domain proteins.